Protein AF-0000000069866318 (afdb_homodimer)

Secondary structure (DSSP, 8-state):
-----PPPBHHHHHHHHHHHHH-TT--TT-EEEEE-SSSEEEEPPTT-EEEEEEEEEEEE-TTT--EEEEEEEHHHHTTTT--SPEEEEEEEE---/-----PPPBHHHHHHHHHHHHH-TT--TT-EEEEE-SSSSBEEPPTT-EEEEEEEEEEEE-TTT--EEEEEEEHHHHTTTT--SPEEEEEEEE---

Organism: Enterococcus faecalis (strain ATCC 700802 / V583) (NCBI:txid226185)

Sequence (192 aa):
MENQVEVMTYAHLKEIMQALEANEAITEDTKVFIDTGWDSVQEVAPDAVSIEKVAKFTVADVLTNESFAGYSLEEKAEKMNAEGDLETAIIIRNLYMENQVEVMTYAHLKEIMQALEANEAITEDTKVFIDTGWDSVQEVAPDAVSIEKVAKFTVADVLTNESFAGYSLEEKAEKMNAEGDLETAIIIRNLY

Nearest PDB structures (foldseek):
  8ckb-assembly1_H009  TM=5.991E-01  e=1.150E+00  Bacteroides phage crAss001
  7qoi-assembly1_FD  TM=5.909E-01  e=1.295E+00  Bacteroides phage crAss001
  8ckb-assembly1_H012  TM=3.417E-01  e=2.770E-01  Bacteroides phage crAss001
  7qoi-assembly1_FH  TM=3.398E-01  e=5.644E-01  Bacteroides phage crAss001
  7qoi-assembly1_FG  TM=3.258E-01  e=5.988E-01  Bacteroides phage crAss001

Foldseek 3Di:
DPPPPDDDDVVNVVVVVVVLVPDPVHDPPDFDWDCPPDPDTAGFDPPQKDKFKKAKAWDADPVPRDIDIDIDTPVCCVVRVGDGDIDIDIGGHGPD/DPPPPDDDDVVNVVVVVVVLVVDPVHDPPDFDWDCPPDPDTAGFDPPQKDKFKKAKAWDADPVPRDIDIDIDTPVCCVVRVGDGDIDIDIGGHGPD

Structure (mmCIF, N/CA/C/O backbone):
data_AF-0000000069866318-model_v1
#
loop_
_entity.id
_entity.type
_entity.pdbx_description
1 polymer 'Uncharacterized protein'
#
loop_
_atom_site.group_PDB
_atom_site.id
_atom_site.type_symbol
_atom_site.label_atom_id
_atom_site.label_alt_id
_atom_site.label_comp_id
_atom_site.label_asym_id
_atom_site.label_entity_id
_atom_site.label_seq_id
_atom_site.pdbx_PDB_ins_code
_atom_site.Cartn_x
_atom_site.Cartn_y
_atom_site.Cartn_z
_atom_site.occupancy
_atom_site.B_iso_or_equiv
_atom_site.auth_seq_id
_atom_site.auth_comp_id
_atom_site.auth_asym_id
_atom_site.auth_atom_id
_atom_site.pdbx_PDB_model_num
ATOM 1 N N . MET A 1 1 ? -17.047 -21.812 6.008 1 31.83 1 MET A N 1
ATOM 2 C CA . MET A 1 1 ? -16.641 -21.078 4.816 1 31.83 1 MET A CA 1
ATOM 3 C C . MET A 1 1 ? -15.258 -20.453 5.008 1 31.83 1 MET A C 1
ATOM 5 O O . MET A 1 1 ? -14.977 -19.875 6.059 1 31.83 1 MET A O 1
ATOM 9 N N . GLU A 1 2 ? -14.164 -21 4.648 1 38.97 2 GLU A N 1
ATOM 10 C CA . GLU A 1 2 ? -12.797 -20.531 4.859 1 38.97 2 GLU A CA 1
ATOM 11 C C . GLU A 1 2 ? -12.672 -19.047 4.551 1 38.97 2 GLU A C 1
ATOM 13 O O . GLU A 1 2 ? -13.164 -18.578 3.52 1 38.97 2 GLU A O 1
ATOM 18 N N . ASN A 1 3 ? -12.758 -18.234 5.477 1 46.5 3 ASN A N 1
ATOM 19 C CA . ASN A 1 3 ? -12.781 -16.781 5.34 1 46.5 3 ASN A CA 1
ATOM 20 C C . ASN A 1 3 ? -11.789 -16.297 4.289 1 46.5 3 ASN A C 1
ATOM 22 O O . ASN A 1 3 ? -10.602 -16.109 4.586 1 46.5 3 ASN A O 1
ATOM 26 N N . GLN A 1 4 ? -11.938 -16.812 3.053 1 57.38 4 GLN A N 1
ATOM 27 C CA . GLN A 1 4 ? -11.039 -16.453 1.963 1 57.38 4 GLN A CA 1
ATOM 28 C C . GLN A 1 4 ? -10.984 -14.93 1.778 1 57.38 4 GLN A C 1
ATOM 30 O O . GLN A 1 4 ? -12.023 -14.289 1.586 1 57.38 4 GLN A O 1
ATOM 35 N N . VAL A 1 5 ? -9.938 -14.242 2.238 1 70.44 5 VAL A N 1
ATOM 36 C CA . VAL A 1 5 ? -9.75 -12.805 2.084 1 70.44 5 VAL A CA 1
ATOM 37 C C . VAL A 1 5 ? -9.742 -12.438 0.6 1 70.44 5 VAL A C 1
ATOM 39 O O . VAL A 1 5 ? -8.992 -13.031 -0.184 1 70.44 5 VAL A O 1
ATOM 42 N N . GLU A 1 6 ? -10.867 -11.805 0.148 1 87.62 6 GLU A N 1
ATOM 43 C CA . GLU A 1 6 ? -10.891 -11.305 -1.224 1 87.62 6 GLU A CA 1
ATOM 44 C C . GLU A 1 6 ? -9.75 -10.328 -1.481 1 87.62 6 GLU A C 1
ATOM 46 O O . GLU A 1 6 ? -9.477 -9.453 -0.661 1 87.62 6 GLU A O 1
ATOM 51 N N . VAL A 1 7 ? -9.016 -10.594 -2.572 1 93.94 7 VAL A N 1
ATOM 52 C CA . VAL A 1 7 ? -7.852 -9.781 -2.93 1 93.94 7 VAL A CA 1
ATOM 53 C C . VAL A 1 7 ? -8.25 -8.727 -3.959 1 93.94 7 VAL A C 1
ATOM 55 O O . VAL A 1 7 ? -8.961 -9.031 -4.918 1 93.94 7 VAL A O 1
ATOM 58 N N . MET A 1 8 ? -7.852 -7.535 -3.773 1 97.06 8 MET A N 1
ATOM 59 C CA . MET A 1 8 ? -8.055 -6.465 -4.746 1 97.06 8 MET A CA 1
ATOM 60 C C . MET A 1 8 ? -7.461 -6.84 -6.102 1 97.06 8 MET A C 1
ATOM 62 O O . MET A 1 8 ? -6.348 -7.363 -6.172 1 97.06 8 MET A O 1
ATOM 66 N N . THR A 1 9 ? -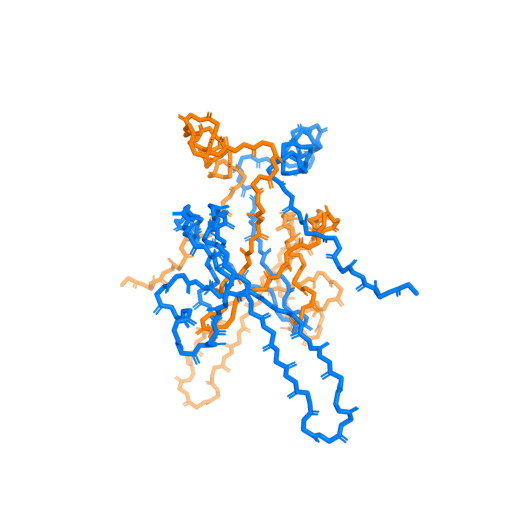8.227 -6.609 -7.156 1 98.44 9 THR A N 1
ATOM 67 C CA . THR A 1 9 ? -7.75 -6.805 -8.516 1 98.44 9 THR A CA 1
ATOM 68 C C . THR A 1 9 ? -7.613 -5.465 -9.242 1 98.44 9 THR A C 1
ATOM 70 O O . THR A 1 9 ? -8.008 -4.426 -8.703 1 98.44 9 THR A O 1
ATOM 73 N N . TYR A 1 10 ? -7.078 -5.488 -10.383 1 98.56 10 TYR A N 1
ATOM 74 C CA . TYR A 1 10 ? -6.961 -4.297 -11.211 1 98.56 10 TYR A CA 1
ATOM 75 C C . TYR A 1 10 ? -8.328 -3.695 -11.5 1 98.56 10 TYR A C 1
ATOM 77 O O . TYR A 1 10 ? -8.477 -2.473 -11.555 1 98.56 10 TYR A O 1
ATOM 85 N N . ALA A 1 11 ? -9.328 -4.535 -11.664 1 98.38 11 ALA A N 1
ATOM 86 C CA . ALA A 1 11 ? -10.688 -4.035 -11.867 1 98.38 11 ALA A CA 1
ATOM 87 C C . ALA A 1 11 ? -11.141 -3.189 -10.68 1 98.38 11 ALA A C 1
ATOM 89 O O . ALA A 1 11 ? -11.734 -2.125 -10.859 1 98.38 11 ALA A O 1
ATOM 90 N N . HIS A 1 12 ? -10.875 -3.688 -9.484 1 98 12 HIS A N 1
ATOM 91 C CA . HIS A 1 12 ? -11.211 -2.922 -8.289 1 98 12 HIS A CA 1
ATOM 92 C C . HIS A 1 12 ? -10.469 -1.591 -8.266 1 98 12 HIS A C 1
ATOM 94 O O . HIS A 1 12 ? -11.039 -0.563 -7.891 1 98 12 HIS A O 1
ATOM 100 N N . LEU A 1 13 ? -9.156 -1.61 -8.617 1 97.94 13 LEU A N 1
ATOM 101 C CA . LEU A 1 13 ? -8.344 -0.399 -8.633 1 97.94 13 LEU A CA 1
ATOM 102 C C . LEU A 1 13 ? -8.945 0.642 -9.578 1 97.94 13 LEU A C 1
ATOM 104 O O . LEU A 1 13 ? -8.984 1.829 -9.25 1 97.94 13 LEU A O 1
ATOM 108 N N . LYS A 1 14 ? -9.445 0.193 -10.758 1 97.81 14 LYS A N 1
ATOM 109 C CA . LYS A 1 14 ? -10.094 1.1 -11.703 1 97.81 14 LYS A CA 1
ATOM 110 C C . LYS A 1 14 ? -11.328 1.753 -11.086 1 97.81 14 LYS A C 1
ATOM 112 O O . LYS A 1 14 ? -11.555 2.949 -11.273 1 97.81 14 LYS A O 1
ATOM 117 N N . GLU A 1 15 ? -12.062 0.949 -10.367 1 97.94 15 GLU A N 1
ATOM 118 C CA . GLU A 1 15 ? -13.25 1.485 -9.703 1 97.94 15 GLU A CA 1
ATOM 119 C C . GLU A 1 15 ? -12.867 2.521 -8.648 1 97.94 15 GLU A C 1
ATOM 121 O O . GLU A 1 15 ? -13.523 3.557 -8.523 1 97.94 15 GLU A O 1
ATOM 126 N N . ILE A 1 16 ? -11.867 2.227 -7.91 1 97.94 16 ILE A N 1
ATOM 127 C CA . ILE A 1 16 ? -11.383 3.139 -6.883 1 97.94 16 ILE A CA 1
ATOM 128 C C . ILE A 1 16 ? -10.93 4.445 -7.523 1 97.94 16 ILE A C 1
ATOM 130 O O . ILE A 1 16 ? -11.266 5.531 -7.043 1 97.94 16 ILE A O 1
ATOM 134 N N . MET A 1 17 ? -10.211 4.383 -8.648 1 97.88 17 MET A N 1
ATOM 135 C CA . MET A 1 17 ? -9.734 5.574 -9.344 1 97.88 17 MET A CA 1
ATOM 136 C C . MET A 1 17 ? -10.906 6.434 -9.812 1 97.88 17 MET A C 1
ATOM 138 O O . MET A 1 17 ? -10.836 7.664 -9.766 1 97.88 17 MET A O 1
ATOM 142 N N . GLN A 1 18 ? -11.938 5.816 -10.266 1 97.5 18 GLN A N 1
ATOM 143 C CA . GLN A 1 18 ? -13.133 6.551 -10.68 1 97.5 18 GLN A CA 1
ATOM 144 C C . GLN A 1 18 ? -13.758 7.293 -9.5 1 97.5 18 GLN A C 1
ATOM 146 O O . GLN A 1 18 ? -14.172 8.445 -9.641 1 97.5 18 GLN A O 1
ATOM 151 N N . ALA A 1 19 ? -13.836 6.586 -8.367 1 97.31 19 ALA A N 1
ATOM 152 C CA . ALA A 1 19 ? -14.391 7.211 -7.172 1 97.31 19 ALA A CA 1
ATOM 153 C C . ALA A 1 19 ? -13.539 8.398 -6.734 1 97.31 19 ALA A C 1
ATOM 155 O O . ALA A 1 19 ? -14.07 9.43 -6.32 1 97.31 19 ALA A O 1
ATOM 156 N N . LEU A 1 20 ? -12.195 8.219 -6.805 1 97.81 20 LEU A N 1
ATOM 157 C CA . LEU A 1 20 ? -11.297 9.305 -6.445 1 97.81 20 LEU A CA 1
ATOM 158 C C . LEU A 1 20 ? -11.477 10.5 -7.379 1 97.81 20 LEU A C 1
ATOM 160 O O . LEU A 1 20 ? -11.492 11.648 -6.934 1 97.81 20 LEU A O 1
ATOM 164 N N . GLU A 1 21 ? -11.594 10.227 -8.648 1 96.94 21 GLU A N 1
ATOM 165 C CA . GLU A 1 21 ? -11.758 11.273 -9.648 1 96.94 21 GLU A CA 1
ATOM 166 C C . GLU A 1 21 ? -13.039 12.078 -9.398 1 96.94 21 GLU A C 1
ATOM 168 O O . GLU A 1 21 ? -13.07 13.289 -9.633 1 96.94 21 GLU A O 1
ATOM 173 N N . ALA A 1 22 ? -14.008 11.445 -8.898 1 97 22 ALA A N 1
ATOM 174 C CA . ALA A 1 22 ? -15.312 12.07 -8.695 1 97 22 ALA A CA 1
ATOM 175 C C . ALA A 1 22 ? -15.352 12.836 -7.379 1 97 22 ALA A C 1
ATOM 177 O O . ALA A 1 22 ? -16.312 13.578 -7.113 1 97 22 ALA A O 1
ATOM 178 N N . ASN A 1 23 ? -14.391 12.656 -6.547 1 97.19 23 ASN A N 1
ATOM 179 C CA . ASN A 1 23 ? -14.359 13.297 -5.234 1 97.19 23 ASN A CA 1
ATOM 180 C C . ASN A 1 23 ? -13.695 14.664 -5.289 1 97.19 23 ASN A C 1
ATOM 182 O O . ASN A 1 23 ? -12.492 14.766 -5.551 1 97.19 23 ASN A O 1
ATOM 186 N N . GLU A 1 24 ? -14.375 15.672 -4.938 1 96.38 24 GLU A N 1
ATOM 187 C CA . GLU A 1 24 ? -13.914 17.047 -5.062 1 96.38 24 GLU A CA 1
ATOM 188 C C . GLU A 1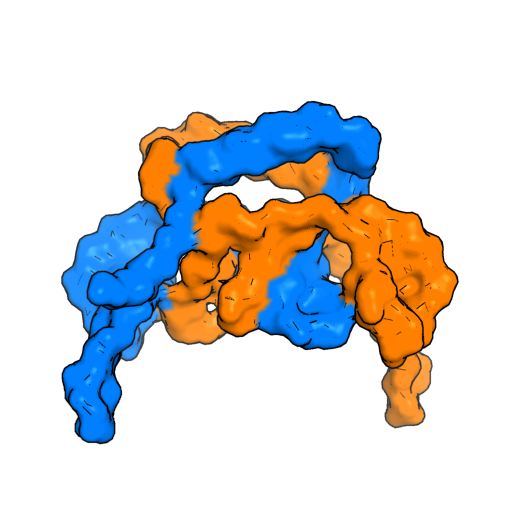 24 ? -12.781 17.359 -4.082 1 96.38 24 GLU A C 1
ATOM 190 O O . GLU A 1 24 ? -12.031 18.312 -4.266 1 96.38 24 GLU A O 1
ATOM 195 N N . ALA A 1 25 ? -12.641 16.562 -3.047 1 96.56 25 ALA A N 1
ATOM 196 C CA . ALA A 1 25 ? -11.586 16.797 -2.055 1 96.56 25 ALA A CA 1
ATOM 197 C C . ALA A 1 25 ? -10.242 16.281 -2.555 1 96.56 25 ALA A C 1
ATOM 199 O O . ALA A 1 25 ? -9.195 16.594 -1.978 1 96.56 25 ALA A O 1
ATOM 200 N N . ILE A 1 26 ? -10.305 15.469 -3.586 1 98.31 26 ILE A N 1
ATOM 201 C CA . ILE A 1 26 ? -9.086 14.891 -4.145 1 98.31 26 ILE A CA 1
ATOM 202 C C . ILE A 1 26 ? -8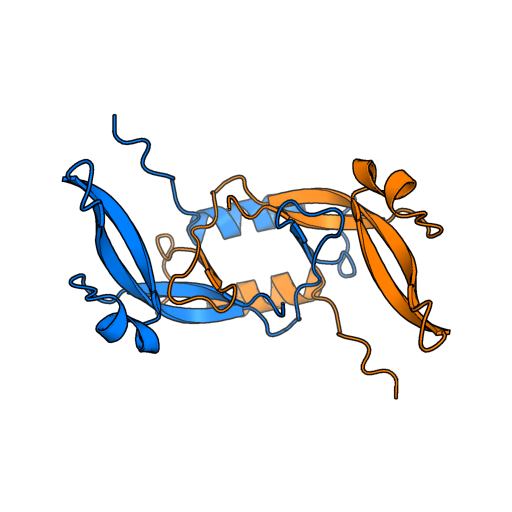.539 15.797 -5.242 1 98.31 26 ILE A C 1
ATOM 204 O O . ILE A 1 26 ? -9.25 16.156 -6.18 1 98.31 26 ILE A O 1
ATOM 208 N N . THR A 1 27 ? -7.312 16.203 -5.074 1 98.12 27 THR A N 1
ATOM 209 C CA . THR A 1 27 ? -6.609 16.984 -6.086 1 98.12 27 THR A CA 1
ATOM 210 C C . THR A 1 27 ? -5.371 16.25 -6.578 1 98.12 27 THR A C 1
ATOM 212 O O . THR A 1 27 ? -4.992 15.219 -6.02 1 98.12 27 THR A O 1
ATOM 215 N N . GLU A 1 28 ? -4.695 16.766 -7.566 1 98.06 28 GLU A N 1
ATOM 216 C CA . GLU A 1 28 ? -3.496 16.156 -8.125 1 98.06 28 GLU A CA 1
ATOM 217 C C . GLU A 1 28 ? -2.395 16.031 -7.078 1 98.06 28 GLU A C 1
ATOM 219 O O . GLU A 1 28 ? -1.525 15.164 -7.18 1 98.06 28 GLU A O 1
ATOM 224 N N . ASP A 1 29 ? -2.49 16.844 -6.008 1 97.62 29 ASP A N 1
ATOM 225 C CA . ASP A 1 29 ? -1.428 16.906 -5.008 1 97.62 29 ASP A CA 1
ATOM 226 C C . ASP A 1 29 ? -1.769 16.047 -3.789 1 97.62 29 ASP A C 1
ATOM 228 O O . ASP A 1 29 ? -0.968 15.945 -2.857 1 97.62 29 ASP A O 1
ATOM 232 N N . THR A 1 30 ? -3 15.43 -3.766 1 98.38 30 THR A N 1
ATOM 233 C CA . THR A 1 30 ? -3.379 14.594 -2.635 1 98.38 30 THR A CA 1
ATOM 234 C C . THR A 1 30 ? -2.418 13.414 -2.484 1 98.38 30 THR A C 1
ATOM 236 O O . THR A 1 30 ? -2.189 12.672 -3.438 1 98.38 30 THR A O 1
ATOM 239 N N . LYS A 1 31 ? -1.885 13.234 -1.227 1 97.5 31 LYS A N 1
ATOM 240 C CA . LYS A 1 31 ? -0.843 12.25 -0.95 1 97.5 31 LYS A CA 1
ATOM 241 C C . LYS A 1 31 ? -1.445 10.875 -0.656 1 97.5 31 LYS A C 1
ATOM 243 O O . LYS A 1 31 ? -2.594 10.781 -0.216 1 97.5 31 LYS A O 1
ATOM 248 N N . VAL A 1 32 ? -0.693 9.852 -0.896 1 97.62 32 VAL A N 1
ATOM 249 C CA . VAL A 1 32 ? -1.071 8.461 -0.647 1 97.62 32 VAL A CA 1
ATOM 250 C C . VAL A 1 32 ? -0.228 7.891 0.491 1 97.62 32 VAL A C 1
ATOM 252 O O . VAL A 1 32 ? 0.995 8.055 0.507 1 97.62 32 VAL A O 1
ATOM 255 N N . PHE A 1 33 ? -0.869 7.234 1.435 1 96.06 33 PHE A N 1
ATOM 256 C CA . PHE A 1 33 ? -0.196 6.621 2.574 1 96.06 33 PHE A CA 1
ATOM 257 C C . PHE A 1 33 ? -0.662 5.184 2.77 1 96.06 33 PHE A C 1
ATOM 259 O O . PHE A 1 33 ? -1.738 4.805 2.305 1 96.06 33 PHE A O 1
ATOM 266 N N . ILE A 1 34 ? 0.17 4.422 3.396 1 95.62 34 ILE A N 1
ATOM 267 C CA . ILE A 1 34 ? -0.204 3.09 3.859 1 95.62 34 ILE A CA 1
ATOM 268 C C . ILE A 1 34 ? -0.407 3.107 5.371 1 95.62 34 ILE A C 1
ATOM 270 O O . ILE A 1 34 ? 0.447 3.598 6.113 1 95.62 34 ILE A O 1
ATOM 274 N N . ASP A 1 35 ? -1.582 2.645 5.836 1 94.56 35 ASP A N 1
ATOM 275 C CA . ASP A 1 35 ? -1.867 2.461 7.258 1 94.56 35 ASP A CA 1
ATOM 276 C C . ASP A 1 35 ? -1.618 1.016 7.684 1 94.56 35 ASP A C 1
ATOM 278 O O . ASP A 1 35 ? -2.408 0.124 7.367 1 94.56 35 ASP A O 1
ATOM 282 N N . THR A 1 36 ? -0.552 0.817 8.359 1 89 36 THR A N 1
ATOM 283 C CA . THR A 1 36 ? -0.184 -0.524 8.797 1 89 36 THR A CA 1
ATOM 284 C C . THR A 1 36 ? -0.75 -0.812 10.188 1 89 36 THR A C 1
ATOM 286 O O . THR A 1 36 ? -0.454 -1.851 10.781 1 89 36 THR A O 1
ATOM 289 N N . GLY A 1 37 ? -1.519 0.122 10.703 1 86.38 37 GLY A N 1
ATOM 290 C CA . GLY A 1 37 ? -2.15 -0.079 11.992 1 86.38 37 GLY A CA 1
ATOM 291 C C . GLY A 1 37 ? -1.41 0.598 13.133 1 86.38 37 GLY A C 1
ATOM 292 O O . GLY A 1 37 ? -1.91 0.657 14.258 1 86.38 37 GLY A O 1
ATOM 293 N N . TRP A 1 38 ? -0.213 1.144 12.914 1 86.5 38 TRP A N 1
ATOM 294 C CA . TRP A 1 38 ? 0.558 1.863 13.922 1 86.5 38 TRP A CA 1
ATOM 295 C C . TRP A 1 38 ? 0.046 3.291 14.078 1 86.5 38 TRP A C 1
ATOM 297 O O . TRP A 1 38 ? -0.935 3.682 13.445 1 86.5 38 TRP A O 1
ATOM 307 N N . ASP A 1 39 ? 0.65 4.027 14.922 1 86.94 39 ASP A N 1
ATOM 308 C CA . ASP A 1 39 ? 0.221 5.395 15.195 1 86.94 39 ASP A CA 1
ATOM 309 C C . ASP A 1 39 ? 0.434 6.289 13.969 1 86.94 39 ASP A C 1
ATOM 311 O O . ASP A 1 39 ? -0.347 7.211 13.727 1 86.94 39 ASP A O 1
ATOM 315 N N . SER A 1 40 ? 1.437 6.008 13.266 1 89.25 40 SER A N 1
ATOM 316 C CA . SER A 1 40 ? 1.737 6.793 12.07 1 89.25 40 SER A CA 1
ATOM 317 C C . SER A 1 40 ? 1.358 6.039 10.805 1 89.25 40 SER A C 1
ATOM 319 O O . SER A 1 40 ? 1.199 4.816 10.828 1 89.25 40 SER A O 1
ATOM 321 N N . VAL A 1 41 ? 1.123 6.816 9.797 1 92.69 41 VAL A N 1
ATOM 322 C CA . VAL A 1 41 ? 0.952 6.242 8.469 1 92.69 41 VAL A CA 1
ATOM 323 C C . VAL A 1 41 ? 2.246 6.383 7.672 1 92.69 41 VAL A C 1
ATOM 325 O O . VAL A 1 41 ? 3.055 7.273 7.941 1 92.69 41 VAL A O 1
ATOM 328 N N . GLN A 1 42 ? 2.449 5.48 6.715 1 93.38 42 GLN A N 1
ATOM 329 C CA . GLN A 1 42 ? 3.693 5.43 5.957 1 93.38 42 GLN A CA 1
ATOM 330 C C . GLN A 1 42 ? 3.527 6.07 4.578 1 93.38 42 GLN A C 1
ATOM 332 O O . GLN A 1 42 ? 2.566 5.777 3.865 1 93.38 42 GLN A O 1
ATOM 337 N N . GLU A 1 43 ? 4.453 6.895 4.234 1 93.62 43 GLU A N 1
ATOM 338 C CA . GLU A 1 43 ? 4.465 7.492 2.902 1 93.62 43 GLU A CA 1
ATOM 339 C C . GLU A 1 43 ? 4.723 6.441 1.826 1 93.62 43 GLU A C 1
ATOM 341 O O . GLU A 1 43 ? 5.512 5.516 2.031 1 93.62 43 GLU A O 1
ATOM 346 N N . VAL A 1 44 ? 4.031 6.574 0.716 1 94.75 44 VAL A N 1
ATOM 347 C CA . VAL A 1 44 ? 4.285 5.734 -0.452 1 94.75 44 VAL A CA 1
ATOM 348 C C . VAL A 1 44 ? 5.164 6.488 -1.447 1 94.75 44 VAL A C 1
ATOM 350 O O . VAL A 1 44 ? 4.871 7.633 -1.801 1 94.75 44 VAL A O 1
ATOM 353 N N . ALA A 1 45 ? 6.254 5.832 -1.839 1 94.69 45 ALA A N 1
ATOM 354 C CA . ALA A 1 45 ? 7.117 6.469 -2.828 1 94.69 45 ALA A CA 1
ATOM 355 C C . ALA A 1 45 ? 6.449 6.504 -4.199 1 94.69 45 ALA A C 1
ATOM 357 O O . ALA A 1 45 ? 5.695 5.594 -4.555 1 94.69 45 ALA A O 1
ATOM 358 N N . PRO A 1 46 ? 6.746 7.484 -5.004 1 95.12 46 PRO A N 1
ATOM 359 C CA . PRO A 1 46 ? 6.145 7.582 -6.336 1 95.12 46 PRO A CA 1
ATOM 360 C C . PRO A 1 46 ? 6.488 6.391 -7.23 1 95.12 46 PRO A C 1
ATOM 362 O O . PRO A 1 46 ? 5.746 6.086 -8.164 1 95.12 46 PRO A O 1
ATOM 365 N N . ASP A 1 47 ? 7.598 5.684 -6.938 1 94.56 47 ASP A N 1
ATOM 366 C CA . ASP A 1 47 ? 8.023 4.551 -7.758 1 94.56 47 ASP A CA 1
ATOM 367 C C . ASP A 1 47 ? 7.797 3.229 -7.027 1 94.56 47 ASP A C 1
ATOM 369 O O . ASP A 1 47 ? 8.438 2.223 -7.34 1 94.56 47 ASP A O 1
ATOM 373 N N . ALA A 1 48 ? 6.875 3.264 -6.082 1 95 48 ALA A N 1
ATOM 374 C CA . ALA A 1 48 ? 6.676 2.113 -5.207 1 95 48 ALA A CA 1
ATOM 375 C C . ALA A 1 48 ? 5.906 1.007 -5.922 1 95 48 ALA A C 1
ATOM 377 O O . ALA A 1 48 ? 5.859 -0.133 -5.453 1 95 48 ALA A O 1
ATOM 378 N N . VAL A 1 49 ? 5.227 1.274 -7.047 1 96.94 49 VAL A N 1
ATOM 379 C CA . VAL A 1 49 ? 4.363 0.3 -7.703 1 96.94 49 VAL A CA 1
ATOM 380 C C . VAL A 1 49 ? 5.117 -0.384 -8.836 1 96.94 49 VAL A C 1
ATOM 382 O O . VAL A 1 49 ? 5.754 0.282 -9.656 1 96.94 49 VAL A O 1
ATOM 385 N N . SER A 1 50 ? 5.145 -1.651 -8.852 1 96.44 50 SER A N 1
ATOM 386 C CA . SER A 1 50 ? 5.773 -2.441 -9.906 1 96.44 50 SER A CA 1
ATOM 387 C C . SER A 1 50 ? 4.902 -3.627 -10.305 1 96.44 50 SER A C 1
ATOM 389 O O . SER A 1 50 ? 3.955 -3.973 -9.594 1 96.44 50 SER A O 1
ATOM 391 N N . ILE A 1 51 ? 5.109 -4.176 -11.484 1 97.69 51 ILE A N 1
ATOM 392 C CA . ILE A 1 51 ? 4.488 -5.402 -11.969 1 97.69 51 ILE A CA 1
ATOM 393 C C . ILE A 1 51 ? 5.461 -6.57 -11.82 1 97.69 51 ILE A C 1
ATOM 395 O O . ILE A 1 51 ? 6.559 -6.551 -12.375 1 97.69 51 ILE A O 1
ATOM 399 N N . GLU A 1 52 ? 5.062 -7.566 -11.016 1 96.94 52 GLU A N 1
ATOM 400 C CA . GLU A 1 52 ? 5.953 -8.68 -10.711 1 96.94 52 GLU A CA 1
ATOM 401 C C . GLU A 1 52 ? 5.215 -10.016 -10.789 1 96.94 52 GLU A C 1
ATOM 403 O O . GLU A 1 52 ? 3.996 -10.047 -10.969 1 96.94 52 GLU A O 1
ATOM 408 N N . LYS A 1 53 ? 5.977 -11.07 -10.68 1 96.69 53 LYS A N 1
ATOM 409 C CA . LYS A 1 53 ? 5.387 -12.398 -10.586 1 96.69 53 LYS A CA 1
ATOM 410 C C . LYS A 1 53 ? 5.32 -12.875 -9.133 1 96.69 53 LYS A C 1
ATOM 412 O O . LYS A 1 53 ? 6.246 -12.633 -8.352 1 96.69 53 LYS A O 1
ATOM 417 N N . VAL A 1 54 ? 4.195 -13.523 -8.812 1 96 54 VAL A N 1
ATOM 418 C CA . VAL A 1 54 ? 4.035 -14.086 -7.477 1 96 54 VAL A CA 1
ATOM 419 C C . VAL A 1 54 ? 3.605 -15.547 -7.578 1 96 54 VAL A C 1
ATOM 421 O O . VAL A 1 54 ? 3.062 -15.969 -8.602 1 96 54 VAL A O 1
ATOM 424 N N . ALA A 1 55 ? 3.871 -16.234 -6.516 1 94.69 55 ALA A N 1
ATOM 425 C CA . ALA A 1 55 ? 3.447 -17.625 -6.395 1 94.69 55 ALA A CA 1
ATOM 426 C C . ALA A 1 55 ? 2.717 -17.859 -5.078 1 94.69 55 ALA A C 1
ATOM 428 O O . ALA A 1 55 ? 3.102 -17.312 -4.039 1 94.69 55 ALA A O 1
ATOM 429 N N . LYS A 1 56 ? 1.7 -18.672 -5.141 1 92.38 56 LYS A N 1
ATOM 430 C CA . LYS A 1 56 ? 0.977 -19.062 -3.936 1 92.38 56 LYS A CA 1
ATOM 431 C C . LYS A 1 56 ? 1.721 -20.156 -3.182 1 92.38 56 LYS A C 1
ATOM 433 O O . LYS A 1 56 ? 2.34 -21.031 -3.795 1 92.38 56 LYS A O 1
ATOM 438 N N . PHE A 1 57 ? 1.699 -20.109 -1.924 1 90.81 57 PHE A N 1
ATOM 439 C CA . PHE A 1 57 ? 2.254 -21.188 -1.102 1 90.81 57 PHE A CA 1
ATOM 440 C C . PHE A 1 57 ? 1.312 -21.531 0.045 1 90.81 57 PHE A C 1
ATOM 442 O O . PHE A 1 57 ? 0.383 -20.781 0.341 1 90.81 57 PHE A O 1
ATOM 449 N N . THR A 1 58 ? 1.509 -22.703 0.653 1 88 58 THR A N 1
ATOM 450 C CA . THR A 1 58 ? 0.752 -23.141 1.819 1 88 58 THR A CA 1
ATOM 451 C C . THR A 1 58 ? 1.691 -23.609 2.934 1 88 58 THR A C 1
ATOM 453 O O . THR A 1 58 ? 2.68 -24.297 2.674 1 88 58 THR A O 1
ATOM 456 N N . VAL A 1 59 ? 1.376 -23.125 4.074 1 84.25 59 VAL A N 1
ATOM 457 C CA . VAL A 1 59 ? 2.15 -23.547 5.238 1 84.25 59 VAL A CA 1
ATOM 458 C C . VAL A 1 59 ? 1.236 -24.234 6.242 1 84.25 59 VAL A C 1
ATOM 460 O O . VAL A 1 59 ? 0.123 -23.781 6.5 1 84.25 59 VAL A O 1
ATOM 463 N N . ALA A 1 60 ? 1.715 -25.359 6.668 1 83.94 60 ALA A N 1
ATOM 464 C CA . ALA A 1 60 ? 0.943 -26.109 7.656 1 83.94 60 ALA A CA 1
ATOM 465 C C . ALA A 1 60 ? 1.397 -25.781 9.078 1 83.94 60 ALA A C 1
ATOM 467 O O . ALA A 1 60 ? 2.594 -25.625 9.328 1 83.94 60 ALA A O 1
ATOM 468 N N . ASP A 1 61 ? 0.359 -25.484 9.961 1 86.12 61 ASP A N 1
ATOM 469 C CA . ASP A 1 61 ? 0.661 -25.375 11.383 1 86.12 61 ASP A CA 1
ATOM 470 C C . ASP A 1 61 ? 1.008 -26.75 11.977 1 86.12 61 ASP A C 1
ATOM 472 O O . ASP A 1 61 ? 0.178 -27.656 11.977 1 86.12 61 ASP A O 1
ATOM 476 N N . VAL A 1 62 ? 2.17 -26.797 12.453 1 85.94 62 VAL A N 1
ATOM 477 C CA . VAL A 1 62 ? 2.66 -28.078 12.938 1 85.94 62 VAL A CA 1
ATOM 478 C C . VAL A 1 62 ? 1.834 -28.531 14.141 1 85.94 62 VAL A C 1
ATOM 480 O O . VAL A 1 62 ? 1.64 -29.719 14.359 1 85.94 62 VAL A O 1
ATOM 483 N N . LEU A 1 63 ? 1.296 -27.484 14.859 1 90.38 63 LEU A N 1
ATOM 484 C CA . LEU A 1 63 ? 0.559 -27.812 16.078 1 90.38 63 LEU A CA 1
ATOM 485 C C . LEU A 1 63 ? -0.887 -28.172 15.758 1 90.38 63 LEU A C 1
ATOM 487 O O . LEU A 1 63 ? -1.428 -29.141 16.312 1 90.38 63 LEU A O 1
ATOM 491 N N . THR A 1 64 ? -1.655 -27.578 14.914 1 91.12 64 THR A N 1
ATOM 492 C CA . THR A 1 64 ? -3.082 -27.734 14.664 1 91.12 64 THR A CA 1
ATOM 493 C C . THR A 1 64 ? -3.322 -28.438 13.328 1 91.12 64 THR A C 1
ATOM 495 O O . THR A 1 64 ? -4.438 -28.875 13.039 1 91.12 64 THR A O 1
ATOM 498 N N . ASN A 1 65 ? -2.309 -28.547 12.531 1 87.62 65 ASN A N 1
ATOM 499 C CA . ASN A 1 65 ? -2.369 -29.125 11.195 1 87.62 65 ASN A CA 1
ATOM 500 C C . ASN A 1 65 ? -3.246 -28.297 10.266 1 87.62 65 ASN A C 1
ATOM 502 O O . ASN A 1 65 ? -3.693 -28.781 9.227 1 87.62 65 ASN A O 1
ATOM 506 N N . GLU A 1 66 ? -3.545 -27.047 10.734 1 87.44 66 GLU A N 1
ATOM 507 C CA . GLU A 1 66 ? -4.25 -26.125 9.852 1 87.44 66 GLU A CA 1
ATOM 508 C C . GLU A 1 66 ? -3.311 -25.531 8.805 1 87.44 66 GLU A C 1
ATOM 510 O O . GLU A 1 66 ? -2.133 -25.297 9.086 1 87.44 66 GLU A O 1
ATOM 515 N N . SER A 1 67 ? -3.824 -25.422 7.59 1 86.56 67 SER A N 1
ATOM 516 C CA . SER A 1 67 ? -3.029 -24.859 6.5 1 86.56 67 SER A CA 1
ATOM 517 C C . SER A 1 67 ? -3.381 -23.406 6.254 1 86.56 67 SER A C 1
ATOM 519 O O . SER A 1 67 ? -4.555 -23.031 6.285 1 86.56 67 SER A O 1
ATOM 521 N N . PHE A 1 68 ? -2.365 -22.578 6.133 1 85.31 68 PHE A N 1
ATOM 522 C CA . PHE A 1 68 ? -2.518 -21.172 5.773 1 85.31 68 PHE A CA 1
ATOM 523 C C . PHE A 1 68 ? -1.893 -20.891 4.414 1 85.31 68 PHE A C 1
ATOM 525 O O . PHE A 1 68 ? -0.825 -21.422 4.094 1 85.31 68 PHE A O 1
ATOM 532 N N . ALA A 1 69 ? -2.646 -20.172 3.65 1 86.75 69 ALA A N 1
ATOM 533 C CA . ALA A 1 69 ? -2.143 -19.844 2.318 1 86.75 69 ALA A CA 1
ATOM 534 C C . ALA A 1 69 ? -1.617 -18.406 2.268 1 86.75 69 ALA A C 1
ATOM 536 O O . ALA A 1 69 ? -2.041 -17.562 3.051 1 86.75 69 ALA A O 1
ATOM 537 N N . GLY A 1 70 ? -0.597 -18.219 1.412 1 90.5 70 GLY A N 1
ATOM 538 C CA . GLY A 1 70 ? -0.043 -16.906 1.151 1 90.5 70 GLY A CA 1
ATOM 539 C C . GLY A 1 70 ? 0.581 -16.781 -0.226 1 90.5 70 GLY A C 1
ATOM 540 O O . GLY A 1 70 ? 0.433 -17.672 -1.062 1 90.5 70 GLY A O 1
ATOM 541 N N . TYR A 1 71 ? 1.102 -15.594 -0.44 1 93.31 71 TYR A N 1
ATOM 542 C CA . TYR A 1 71 ? 1.803 -15.328 -1.69 1 93.31 71 TYR A CA 1
ATOM 543 C C . TYR A 1 71 ? 3.227 -14.859 -1.428 1 93.31 71 TYR A C 1
ATOM 545 O O . TYR A 1 71 ? 3.496 -14.211 -0.41 1 93.31 71 TYR A O 1
ATOM 553 N N . SER A 1 72 ? 4.078 -15.203 -2.361 1 94.44 72 SER A N 1
ATOM 554 C CA . SER A 1 72 ? 5.457 -14.727 -2.33 1 94.44 72 SER A CA 1
ATOM 555 C C . SER A 1 72 ? 5.914 -14.258 -3.707 1 94.44 72 SER A C 1
ATOM 557 O O . SER A 1 72 ? 5.453 -14.773 -4.73 1 94.44 72 SER A O 1
ATOM 559 N N . LEU A 1 73 ? 6.793 -13.289 -3.686 1 96.06 73 LEU A N 1
ATOM 560 C CA . LEU A 1 73 ? 7.449 -12.93 -4.938 1 96.06 73 LEU A CA 1
ATOM 561 C C . LEU A 1 73 ? 8.227 -14.109 -5.508 1 96.06 73 LEU A C 1
ATOM 563 O O . LEU A 1 73 ? 8.727 -14.953 -4.754 1 96.06 73 LEU A O 1
ATOM 567 N N . GLU A 1 74 ? 8.289 -14.094 -6.836 1 94.12 74 GLU A N 1
ATOM 568 C CA . GLU A 1 74 ? 8.984 -15.18 -7.52 1 94.12 74 GLU A CA 1
ATOM 569 C C . GLU A 1 74 ? 10.383 -15.383 -6.938 1 94.12 74 GLU A C 1
ATOM 571 O O . GLU A 1 74 ? 10.812 -16.516 -6.723 1 94.12 74 GLU A O 1
ATOM 576 N N . GLU A 1 75 ? 11.039 -14.297 -6.691 1 91.56 75 GLU A N 1
ATOM 577 C CA . GLU A 1 75 ? 12.414 -14.367 -6.227 1 91.56 75 GLU A CA 1
ATOM 578 C C . GLU A 1 75 ? 12.508 -15.039 -4.863 1 91.56 75 GLU A C 1
ATOM 580 O O . GLU A 1 75 ? 13.562 -15.555 -4.484 1 91.56 75 GLU A O 1
ATOM 585 N N . LYS A 1 76 ? 11.438 -15.086 -4.059 1 90.88 76 LYS A N 1
ATOM 586 C CA . LYS A 1 76 ? 11.43 -15.68 -2.725 1 90.88 76 LYS A CA 1
ATOM 587 C C . LYS A 1 76 ? 10.602 -16.953 -2.701 1 90.88 76 LYS A C 1
ATOM 589 O O . LYS A 1 76 ? 10.43 -17.578 -1.648 1 90.88 76 LYS A O 1
ATOM 594 N N . ALA A 1 77 ? 10.078 -17.359 -3.756 1 87.25 77 ALA A N 1
ATOM 595 C CA . ALA A 1 77 ? 9.109 -18.453 -3.855 1 87.25 77 ALA A CA 1
ATOM 596 C C . ALA A 1 77 ? 9.734 -19.781 -3.447 1 87.25 77 ALA A C 1
ATOM 598 O O . ALA A 1 77 ? 9.086 -20.625 -2.814 1 87.25 77 ALA A O 1
ATOM 599 N N . GLU A 1 78 ? 10.969 -20 -3.869 1 81.75 78 GLU A N 1
ATOM 600 C CA . GLU A 1 78 ? 11.641 -21.25 -3.518 1 81.75 78 GLU A CA 1
ATOM 601 C C . GLU A 1 78 ? 11.805 -21.391 -2.008 1 81.75 78 GLU A C 1
ATOM 603 O O . GLU A 1 78 ? 11.594 -22.453 -1.446 1 81.75 78 GLU A O 1
ATOM 608 N N . LYS A 1 79 ? 12.188 -20.281 -1.399 1 84.25 79 LYS A N 1
ATOM 609 C CA . LYS A 1 79 ? 12.359 -20.266 0.05 1 84.25 79 LYS A CA 1
ATOM 610 C C . LYS A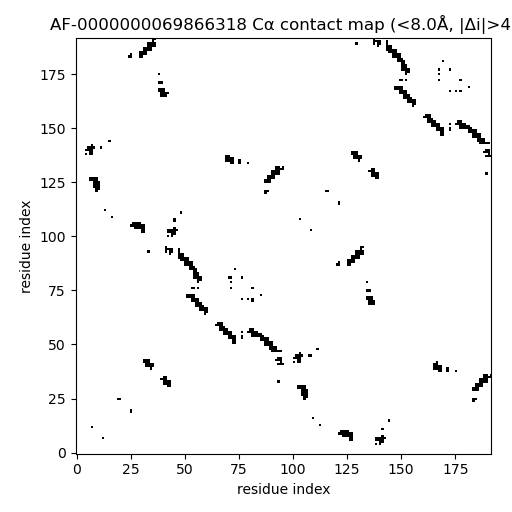 1 79 ? 11.055 -20.609 0.764 1 84.25 79 LYS A C 1
ATOM 612 O O . LYS A 1 79 ? 11.062 -21.234 1.823 1 84.25 79 LYS A O 1
ATOM 617 N N . MET A 1 80 ? 9.891 -20.297 0.152 1 80.81 80 MET A N 1
ATOM 618 C CA . MET A 1 80 ? 8.578 -20.469 0.769 1 80.81 80 MET A CA 1
ATOM 619 C C . MET A 1 80 ? 7.938 -21.781 0.331 1 80.81 80 MET A C 1
ATOM 621 O O . MET A 1 80 ? 6.797 -22.062 0.694 1 80.81 80 MET A O 1
ATOM 625 N N . ASN A 1 81 ? 8.695 -22.594 -0.472 1 80.56 81 ASN A N 1
ATOM 626 C CA . ASN A 1 81 ? 8.148 -23.844 -1.015 1 80.56 81 ASN A CA 1
ATOM 627 C C . ASN A 1 81 ? 6.832 -23.594 -1.746 1 80.56 81 ASN A C 1
ATOM 629 O O . ASN A 1 81 ? 5.855 -24.312 -1.52 1 80.56 81 ASN A O 1
ATOM 633 N N . ALA A 1 82 ? 6.832 -22.469 -2.459 1 78.81 82 ALA A N 1
ATOM 634 C CA . ALA A 1 82 ? 5.641 -22.156 -3.248 1 78.81 82 ALA A CA 1
ATOM 635 C C . ALA A 1 82 ? 5.445 -23.188 -4.359 1 78.81 82 ALA A C 1
ATOM 637 O O . ALA A 1 82 ? 6.41 -23.609 -4.996 1 78.81 82 ALA A O 1
ATOM 638 N N . GLU A 1 83 ? 4.246 -23.734 -4.469 1 74.62 83 GLU A N 1
ATOM 639 C CA . GLU A 1 83 ? 3.988 -24.812 -5.426 1 74.62 83 GLU A CA 1
ATOM 640 C C . GLU A 1 83 ? 3.07 -24.328 -6.551 1 74.62 83 GLU A C 1
ATOM 642 O O . GLU A 1 83 ? 2.902 -25.031 -7.555 1 74.62 83 GLU A O 1
ATOM 647 N N . GLY A 1 84 ? 2.602 -23.156 -6.391 1 76.31 84 GLY A N 1
ATOM 648 C CA . GLY A 1 84 ? 1.621 -22.734 -7.383 1 76.31 84 GLY A CA 1
ATOM 649 C C . GLY A 1 84 ? 2.24 -22.031 -8.57 1 76.31 84 GLY A C 1
ATOM 650 O O . GLY A 1 84 ? 3.439 -21.734 -8.578 1 76.31 84 GLY A O 1
ATOM 651 N N . ASP A 1 85 ? 1.444 -21.984 -9.656 1 88.06 85 ASP A N 1
ATOM 652 C CA . ASP A 1 85 ? 1.842 -21.281 -10.867 1 88.06 85 ASP A CA 1
ATOM 653 C C . ASP A 1 85 ? 2.109 -19.812 -10.578 1 88.06 85 ASP A C 1
ATOM 655 O O . ASP A 1 85 ? 1.479 -19.219 -9.703 1 88.06 85 ASP A O 1
ATOM 659 N N . LEU A 1 86 ? 3.115 -19.359 -11.289 1 94 86 LEU A N 1
ATOM 660 C CA . LEU A 1 86 ? 3.395 -17.922 -11.219 1 94 86 LEU A CA 1
ATOM 661 C C . LEU A 1 86 ? 2.287 -17.109 -11.883 1 94 86 LEU A C 1
ATOM 663 O O . LEU A 1 86 ? 1.773 -17.516 -12.938 1 94 86 LEU A O 1
ATOM 667 N N . GLU A 1 87 ? 1.906 -16.094 -11.211 1 96.12 87 GLU A N 1
ATOM 668 C CA . GLU A 1 87 ? 0.953 -15.172 -11.812 1 96.12 87 GLU A CA 1
ATOM 669 C C . GLU A 1 87 ? 1.45 -13.734 -11.734 1 96.12 87 GLU A C 1
ATOM 671 O O . GLU A 1 87 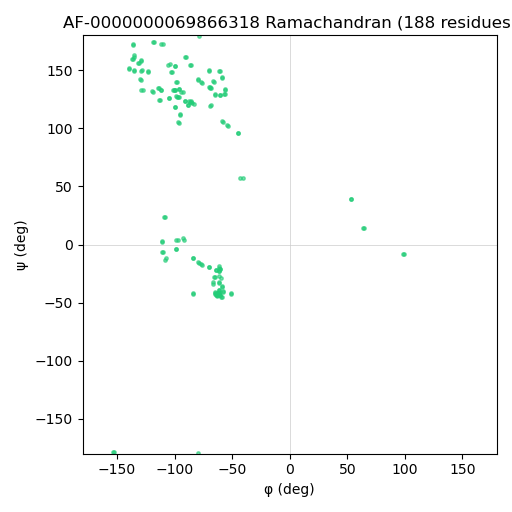? 2.221 -13.391 -10.836 1 96.12 87 GLU A O 1
ATOM 676 N N . THR A 1 88 ? 1.066 -12.914 -12.703 1 97.88 88 THR A N 1
ATOM 677 C CA . THR A 1 88 ? 1.377 -11.484 -12.711 1 97.88 88 THR A CA 1
ATOM 678 C C . THR A 1 88 ? 0.594 -10.758 -11.617 1 97.88 88 THR A C 1
ATOM 680 O O . THR A 1 88 ? -0.594 -11.023 -11.422 1 97.88 88 THR A O 1
ATOM 683 N N . ALA A 1 89 ? 1.304 -9.922 -10.93 1 98.25 89 ALA A N 1
ATOM 684 C CA . ALA A 1 89 ? 0.669 -9.156 -9.859 1 98.25 89 ALA A CA 1
ATOM 685 C C . ALA A 1 89 ? 1.162 -7.715 -9.844 1 98.25 89 ALA A C 1
ATOM 687 O O . ALA A 1 89 ? 2.258 -7.422 -10.328 1 98.25 89 ALA A O 1
ATOM 688 N N . ILE A 1 90 ? 0.329 -6.816 -9.391 1 98.44 90 ILE A N 1
ATOM 689 C CA . ILE A 1 90 ? 0.704 -5.441 -9.07 1 98.44 90 ILE A CA 1
ATOM 690 C C . ILE A 1 90 ? 1.209 -5.367 -7.633 1 98.44 90 ILE A C 1
ATOM 692 O O . ILE A 1 90 ? 0.503 -5.758 -6.699 1 98.44 90 ILE A O 1
ATOM 696 N N . ILE A 1 91 ? 2.457 -4.875 -7.465 1 97.56 91 ILE A N 1
ATOM 697 C CA . ILE A 1 91 ? 3.084 -4.836 -6.148 1 97.56 91 ILE A CA 1
ATOM 698 C C . ILE A 1 91 ? 3.266 -3.385 -5.703 1 97.56 91 ILE A C 1
ATOM 700 O O . ILE A 1 91 ? 3.805 -2.564 -6.449 1 97.56 91 ILE A O 1
ATOM 704 N N . ILE A 1 92 ? 2.744 -3.029 -4.559 1 96.69 92 ILE A N 1
ATOM 705 C CA . ILE A 1 92 ? 3.072 -1.774 -3.893 1 96.69 92 ILE A CA 1
ATOM 706 C C . ILE A 1 92 ? 4.176 -2.012 -2.861 1 96.69 92 ILE A C 1
ATOM 708 O O . ILE A 1 92 ? 3.955 -2.689 -1.854 1 96.69 92 ILE A O 1
ATOM 712 N N . ARG A 1 93 ? 5.305 -1.463 -3.145 1 94.19 93 ARG A N 1
ATOM 713 C CA . ARG A 1 93 ? 6.422 -1.647 -2.223 1 94.19 93 ARG A CA 1
ATOM 714 C C . ARG A 1 93 ? 6.371 -0.625 -1.093 1 94.19 93 ARG A C 1
ATOM 716 O O . ARG A 1 93 ? 6.285 0.58 -1.342 1 94.19 93 ARG A O 1
ATOM 723 N N . ASN A 1 94 ? 6.309 -1.146 0.121 1 88.12 94 ASN A N 1
ATOM 724 C CA . ASN A 1 94 ? 6.371 -0.293 1.303 1 88.12 94 ASN A CA 1
ATOM 725 C C . ASN A 1 94 ? 7.816 -0.014 1.716 1 88.12 94 ASN A C 1
ATOM 727 O O . ASN A 1 94 ? 8.633 -0.934 1.797 1 88.12 94 ASN A O 1
ATOM 731 N N . LEU A 1 95 ? 8.203 1.231 1.799 1 73 95 LEU A N 1
ATOM 732 C CA . LEU A 1 95 ? 9.562 1.686 2.086 1 73 95 LEU A CA 1
ATOM 733 C C . LEU A 1 95 ? 10.016 1.206 3.459 1 73 95 LEU A C 1
ATOM 735 O O . LEU A 1 95 ? 11.219 1.101 3.719 1 73 95 LEU A O 1
ATOM 739 N N . TYR A 1 96 ? 9.148 0.848 4.363 1 65.75 96 TYR A N 1
ATOM 740 C CA . TYR A 1 96 ? 9.586 0.572 5.727 1 65.75 96 TYR A CA 1
ATOM 741 C C . TYR A 1 96 ? 9.148 -0.816 6.176 1 65.75 96 TYR A C 1
ATOM 743 O O . TYR A 1 96 ? 8.133 -1.335 5.699 1 65.75 96 TYR A O 1
ATOM 751 N N . MET B 1 1 ? 21.359 17.828 1.787 1 31.38 1 MET B N 1
ATOM 752 C CA . MET B 1 1 ? 20 17.828 1.267 1 31.38 1 MET B CA 1
ATOM 753 C C . MET B 1 1 ? 19.125 16.844 2.021 1 31.38 1 MET B C 1
ATOM 755 O O . MET B 1 1 ? 19.531 15.711 2.277 1 31.38 1 MET B O 1
ATOM 759 N N . GLU B 1 2 ? 18.375 17.141 3.033 1 38.94 2 GLU B N 1
ATOM 760 C CA . GLU B 1 2 ? 17.562 16.266 3.857 1 38.94 2 GLU B CA 1
ATOM 761 C C . GLU B 1 2 ? 16.766 15.273 2.998 1 38.94 2 GLU B C 1
ATOM 763 O O . GLU B 1 2 ? 16.172 15.664 1.996 1 38.94 2 GLU B O 1
ATOM 768 N N . ASN B 1 3 ? 17.219 14.156 2.816 1 46.59 3 ASN B N 1
ATOM 769 C CA . ASN B 1 3 ? 16.672 13.156 1.912 1 46.59 3 ASN B CA 1
ATOM 770 C C . ASN B 1 3 ? 15.141 13.086 2.01 1 46.59 3 ASN B C 1
ATOM 772 O O . ASN B 1 3 ? 14.602 12.406 2.883 1 46.59 3 ASN B O 1
ATOM 776 N N . GLN B 1 4 ? 14.469 14.25 1.765 1 57.47 4 GLN B N 1
ATOM 777 C CA . GLN B 1 4 ? 13.016 14.32 1.827 1 57.47 4 GLN B CA 1
ATOM 778 C C . GLN B 1 4 ? 12.375 13.258 0.94 1 57.47 4 GLN B C 1
ATOM 780 O O . GLN B 1 4 ? 12.633 13.203 -0.263 1 57.47 4 GLN B O 1
ATOM 785 N N . VAL B 1 5 ? 11.875 12.133 1.493 1 69.81 5 VAL B N 1
ATOM 786 C CA . VAL B 1 5 ? 11.195 11.07 0.765 1 69.81 5 VAL B CA 1
ATOM 787 C C . VAL B 1 5 ? 9.977 11.633 0.031 1 69.81 5 VAL B C 1
ATOM 789 O O . VAL B 1 5 ? 9.133 12.297 0.635 1 69.81 5 VAL B O 1
ATOM 792 N N . GLU B 1 6 ? 10.125 11.773 -1.331 1 87.62 6 GLU B N 1
ATOM 793 C CA . GLU B 1 6 ? 8.977 12.188 -2.129 1 87.62 6 GLU B CA 1
ATOM 794 C C . GLU B 1 6 ? 7.793 11.242 -1.929 1 87.62 6 GLU B C 1
ATOM 796 O O . GLU B 1 6 ? 7.965 10.016 -1.923 1 87.62 6 GLU B O 1
ATOM 801 N N . VAL B 1 7 ? 6.637 11.836 -1.639 1 93.94 7 VAL B N 1
ATOM 802 C CA . VAL B 1 7 ? 5.426 11.07 -1.37 1 93.94 7 VAL B CA 1
ATOM 803 C C . VAL B 1 7 ? 4.586 10.969 -2.641 1 93.94 7 VAL B C 1
ATOM 805 O O . VAL B 1 7 ? 4.402 11.961 -3.352 1 93.94 7 VAL B O 1
ATOM 808 N N . MET B 1 8 ? 4.109 9.828 -2.959 1 97.06 8 MET B N 1
ATOM 809 C CA . MET B 1 8 ? 3.188 9.625 -4.074 1 97.06 8 MET B CA 1
ATOM 810 C C . MET B 1 8 ? 1.95 10.5 -3.928 1 97.06 8 MET B C 1
ATOM 812 O O . MET B 1 8 ? 1.378 10.602 -2.84 1 97.06 8 MET B O 1
ATOM 816 N N . THR B 1 9 ? 1.576 11.172 -5 1 98.44 9 THR B N 1
ATOM 817 C CA . THR B 1 9 ? 0.346 11.953 -5.047 1 98.44 9 THR B CA 1
ATOM 818 C C . THR B 1 9 ? -0.675 11.297 -5.973 1 98.44 9 THR B C 1
ATOM 820 O O . THR B 1 9 ? -0.364 10.312 -6.656 1 98.44 9 THR B O 1
ATOM 823 N N . TYR B 1 10 ? -1.821 11.797 -5.992 1 98.56 10 TYR B N 1
ATOM 824 C CA . TYR B 1 10 ? -2.867 11.32 -6.895 1 98.56 10 TYR B CA 1
ATOM 825 C C . TYR B 1 10 ? -2.43 11.445 -8.352 1 98.56 10 TYR B C 1
ATOM 827 O O . TYR B 1 10 ? -2.748 10.586 -9.172 1 98.56 10 TYR B O 1
ATOM 835 N N . ALA B 1 11 ? -1.698 12.5 -8.672 1 98.38 11 ALA B N 1
ATOM 836 C CA . ALA B 1 11 ? -1.171 12.648 -10.023 1 98.38 11 ALA B CA 1
ATOM 837 C C . ALA B 1 11 ? -0.28 11.461 -10.398 1 98.38 11 ALA B C 1
ATOM 839 O O . ALA B 1 11 ? -0.375 10.938 -11.508 1 98.38 11 ALA B O 1
ATOM 840 N N . HIS B 1 12 ? 0.584 11.078 -9.484 1 98.06 12 HIS B N 1
ATOM 841 C CA . HIS B 1 12 ? 1.434 9.914 -9.727 1 98.06 12 HIS B CA 1
ATOM 842 C C . HIS B 1 12 ? 0.599 8.656 -9.93 1 98.06 12 HIS B C 1
ATOM 844 O O . HIS B 1 12 ? 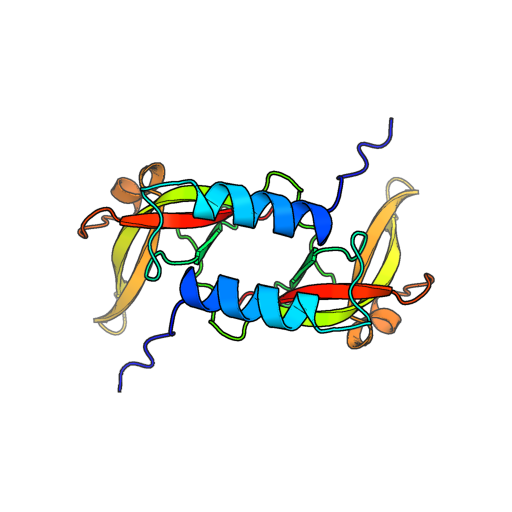0.906 7.836 -10.797 1 98.06 12 HIS B O 1
ATOM 850 N N . LEU B 1 13 ? -0.442 8.477 -9.078 1 97.94 13 LEU B N 1
ATOM 851 C CA . LEU B 1 13 ? -1.315 7.309 -9.172 1 97.94 13 LEU B CA 1
ATOM 852 C C . LEU B 1 13 ? -1.969 7.23 -10.555 1 97.94 13 LEU B C 1
ATOM 854 O O . LEU B 1 13 ? -2.062 6.152 -11.141 1 97.94 13 LEU B O 1
ATOM 858 N N . LYS B 1 14 ? -2.393 8.406 -11.109 1 97.81 14 LYS B N 1
ATOM 859 C CA . LYS B 1 14 ? -2.975 8.445 -12.453 1 97.81 14 LYS B CA 1
ATOM 860 C C . LYS B 1 14 ? -1.974 7.973 -13.5 1 97.81 14 LYS B C 1
ATOM 862 O O . LYS B 1 14 ? -2.334 7.238 -14.422 1 97.81 14 LYS B O 1
ATOM 867 N N . GLU B 1 15 ? -0.757 8.414 -13.32 1 97.94 15 GLU B N 1
ATOM 868 C CA . GLU B 1 15 ? 0.286 7.988 -14.25 1 97.94 15 GLU B CA 1
ATOM 869 C C . GLU B 1 15 ? 0.515 6.48 -14.172 1 97.94 15 GLU B C 1
ATOM 871 O O . GLU B 1 15 ? 0.691 5.82 -15.203 1 97.94 15 GLU B O 1
ATOM 876 N N . ILE B 1 16 ? 0.546 5.977 -13 1 97.94 16 ILE B N 1
ATOM 877 C CA . ILE B 1 16 ? 0.729 4.543 -12.789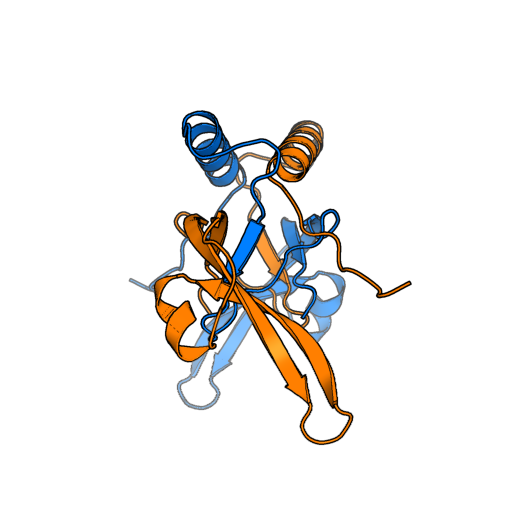 1 97.94 16 ILE B CA 1
ATOM 878 C C . ILE B 1 16 ? -0.419 3.773 -13.43 1 97.94 16 ILE B C 1
ATOM 880 O O . ILE B 1 16 ? -0.196 2.773 -14.117 1 97.94 16 ILE B O 1
ATOM 884 N N . MET B 1 17 ? -1.661 4.238 -13.281 1 97.88 17 MET B N 1
ATOM 885 C CA . MET B 1 17 ? -2.826 3.584 -13.867 1 97.88 17 MET B CA 1
ATOM 886 C C . MET B 1 17 ? -2.725 3.551 -15.383 1 97.88 17 MET B C 1
ATOM 888 O O . MET B 1 17 ? -3.111 2.564 -16.016 1 97.88 17 MET B O 1
ATOM 892 N N . GLN B 1 18 ? -2.236 4.602 -15.961 1 97.56 18 GLN B N 1
ATOM 893 C CA . GLN B 1 18 ? -2.043 4.641 -17.406 1 97.56 18 GLN B CA 1
ATOM 894 C C . GLN B 1 18 ? -1.031 3.588 -17.859 1 97.56 18 GLN B C 1
ATOM 896 O O . GLN B 1 18 ? -1.233 2.914 -18.859 1 97.56 18 GLN B O 1
ATOM 901 N N . ALA B 1 19 ? 0.06 3.504 -17.094 1 97.38 19 ALA B N 1
ATOM 902 C CA . ALA B 1 19 ? 1.082 2.51 -17.422 1 97.38 19 ALA B CA 1
ATOM 903 C C . ALA B 1 19 ? 0.524 1.094 -17.312 1 97.38 19 ALA B C 1
ATOM 905 O O . ALA B 1 19 ? 0.832 0.232 -18.125 1 97.38 19 ALA B O 1
ATOM 906 N N . LEU B 1 20 ? -0.281 0.862 -16.25 1 97.81 20 LEU B N 1
ATOM 907 C CA . LEU B 1 20 ? -0.894 -0.449 -16.062 1 97.81 20 LEU B CA 1
ATOM 908 C C . LEU B 1 20 ? -1.839 -0.77 -17.219 1 97.81 20 LEU B C 1
ATOM 910 O O . LEU B 1 20 ? -1.854 -1.896 -17.719 1 97.81 20 LEU B O 1
ATOM 914 N N . GLU B 1 21 ? -2.617 0.192 -17.625 1 96.94 21 GLU B N 1
ATOM 915 C CA . GLU B 1 21 ? -3.572 0.016 -18.703 1 96.94 21 GLU B CA 1
ATOM 916 C C . GLU B 1 21 ? -2.863 -0.351 -20.016 1 96.94 21 GLU B C 1
ATOM 918 O O . GLU B 1 21 ? -3.387 -1.128 -20.812 1 96.94 21 GLU B O 1
ATOM 923 N N . ALA B 1 22 ? -1.707 0.153 -20.188 1 97 22 ALA B N 1
ATOM 924 C CA . ALA B 1 22 ? -0.959 -0.039 -21.438 1 97 22 ALA B CA 1
ATOM 925 C C . ALA B 1 22 ? -0.202 -1.364 -21.422 1 97 22 ALA B C 1
ATOM 927 O O . ALA B 1 22 ? 0.344 -1.787 -22.438 1 97 22 ALA B O 1
ATOM 928 N N . ASN B 1 23 ? -0.128 -1.993 -20.297 1 97.31 23 ASN B N 1
ATOM 929 C CA . ASN B 1 23 ? 0.625 -3.236 -20.141 1 97.31 23 ASN B CA 1
ATOM 930 C C . ASN B 1 23 ? -0.24 -4.453 -20.469 1 97.31 23 ASN B C 1
ATOM 932 O O . ASN B 1 23 ? -1.195 -4.746 -19.734 1 97.31 23 ASN B O 1
ATOM 936 N N . GLU B 1 24 ? 0.127 -5.215 -21.406 1 96.44 24 GLU B N 1
ATOM 937 C CA . GLU B 1 24 ? -0.667 -6.336 -21.906 1 96.44 24 GLU B CA 1
ATOM 938 C C . GLU B 1 24 ? -0.726 -7.469 -20.891 1 96.44 24 GLU B C 1
ATOM 940 O O . GLU B 1 24 ? -1.61 -8.32 -20.953 1 96.44 24 GLU B O 1
ATOM 945 N N . ALA B 1 25 ? 0.183 -7.512 -19.953 1 96.56 25 ALA B N 1
ATOM 946 C CA . ALA B 1 25 ? 0.207 -8.57 -18.938 1 96.56 25 ALA B CA 1
ATOM 947 C C . ALA B 1 25 ? -0.817 -8.305 -17.844 1 96.56 25 ALA B C 1
ATOM 949 O O . ALA B 1 25 ? -1.119 -9.195 -17.047 1 96.56 25 ALA B O 1
ATOM 950 N N . ILE B 1 26 ? -1.299 -7.082 -17.797 1 98.31 26 ILE B N 1
ATOM 951 C CA . ILE B 1 26 ? -2.268 -6.699 -16.781 1 98.31 26 ILE B CA 1
ATOM 952 C C . ILE B 1 26 ? -3.686 -6.934 -17.297 1 98.31 26 ILE B C 1
ATOM 954 O O . ILE B 1 26 ? -4.051 -6.438 -18.375 1 98.31 26 ILE B O 1
ATOM 958 N N . THR B 1 27 ? -4.422 -7.711 -16.578 1 98.12 27 THR B N 1
ATOM 959 C CA . THR B 1 27 ? -5.828 -7.945 -16.875 1 98.12 27 THR B CA 1
ATOM 960 C C . THR B 1 27 ? -6.719 -7.473 -15.734 1 98.12 27 THR B C 1
ATOM 962 O O . THR B 1 27 ? -6.223 -7.117 -14.656 1 98.12 27 THR B O 1
ATOM 965 N N . GLU B 1 28 ? -8.008 -7.512 -15.898 1 98.06 28 GLU B N 1
ATOM 966 C CA . GLU B 1 28 ? -8.961 -7.086 -14.883 1 98.06 28 GLU B CA 1
ATOM 967 C C . GLU B 1 28 ? -8.82 -7.926 -13.609 1 98.06 28 GLU B C 1
ATOM 969 O O . GLU B 1 28 ? -9.156 -7.465 -12.516 1 98.06 28 GLU B O 1
ATOM 974 N N . ASP B 1 29 ? -8.227 -9.117 -13.75 1 97.62 29 ASP B N 1
ATOM 975 C CA . ASP B 1 29 ? -8.156 -10.062 -12.633 1 97.62 29 ASP B CA 1
ATOM 976 C C . ASP B 1 29 ? -6.797 -10 -11.945 1 97.62 29 ASP B C 1
ATOM 978 O O . ASP B 1 29 ? -6.562 -10.695 -10.953 1 97.62 29 ASP B O 1
ATOM 982 N N . THR B 1 30 ? -5.84 -9.172 -12.492 1 98.38 30 THR B N 1
ATOM 983 C CA . THR B 1 30 ? -4.523 -9.062 -11.875 1 98.38 30 THR B CA 1
ATOM 984 C C . THR B 1 30 ? -4.645 -8.547 -10.438 1 98.38 30 THR B C 1
ATOM 986 O O . THR B 1 30 ? -5.25 -7.504 -10.195 1 98.38 30 THR B O 1
ATOM 989 N N . LYS B 1 31 ? -3.992 -9.289 -9.477 1 97.5 31 LYS B N 1
ATOM 990 C CA . LYS B 1 31 ? -4.125 -9.016 -8.047 1 97.5 31 LYS B CA 1
ATOM 991 C C . LYS B 1 31 ? -3.121 -7.957 -7.598 1 97.5 31 LYS B C 1
ATOM 993 O O . LYS B 1 31 ? -2.07 -7.785 -8.219 1 97.5 31 LYS B O 1
ATOM 998 N N . VAL B 1 32 ? -3.445 -7.273 -6.559 1 97.69 32 VAL B N 1
ATOM 999 C CA . VAL B 1 32 ? -2.609 -6.242 -5.953 1 97.69 32 VAL B CA 1
ATOM 1000 C C . VAL B 1 32 ? -2.113 -6.711 -4.586 1 97.69 32 VAL B C 1
ATOM 1002 O O . VAL B 1 32 ? -2.896 -7.211 -3.773 1 97.69 32 VAL B O 1
ATOM 1005 N N . PHE B 1 33 ? -0.829 -6.547 -4.312 1 96.12 33 PHE B N 1
ATOM 1006 C CA . PHE B 1 33 ? -0.214 -6.934 -3.049 1 96.12 33 PHE B CA 1
ATOM 1007 C C . PHE B 1 33 ? 0.653 -5.805 -2.504 1 96.12 33 PHE B C 1
ATOM 1009 O O . PHE B 1 33 ? 1.085 -4.926 -3.254 1 96.12 33 PHE B O 1
ATOM 1016 N N . ILE B 1 34 ? 0.84 -5.828 -1.233 1 95.69 34 ILE B N 1
ATOM 1017 C CA . ILE B 1 34 ? 1.813 -4.957 -0.58 1 95.69 34 ILE B CA 1
ATO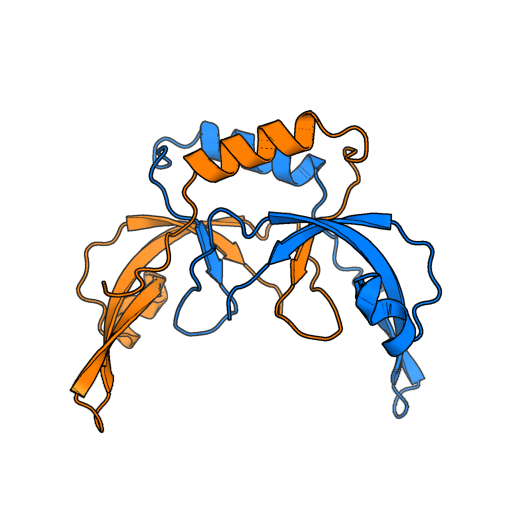M 1018 C C . ILE B 1 34 ? 3.043 -5.773 -0.178 1 95.69 34 ILE B C 1
ATOM 1020 O O . ILE B 1 34 ? 2.918 -6.828 0.446 1 95.69 34 ILE B O 1
ATOM 1024 N N . ASP B 1 35 ? 4.23 -5.332 -0.593 1 94.5 35 ASP B N 1
ATOM 1025 C CA . ASP B 1 35 ? 5.504 -5.918 -0.175 1 94.5 35 ASP B CA 1
ATOM 1026 C C . ASP B 1 35 ? 6.117 -5.125 0.977 1 94.5 35 ASP B C 1
ATOM 1028 O O . ASP B 1 35 ? 6.633 -4.023 0.775 1 94.5 35 ASP B O 1
ATOM 1032 N N . THR B 1 36 ? 6.047 -5.676 2.125 1 89.06 36 THR B N 1
ATOM 1033 C CA . THR B 1 36 ? 6.578 -5.008 3.309 1 89.06 36 THR B CA 1
ATOM 1034 C C . THR B 1 36 ? 8.016 -5.438 3.57 1 89.06 36 THR B C 1
ATOM 1036 O O . THR B 1 36 ? 8.594 -5.105 4.609 1 89.06 36 THR B O 1
ATOM 1039 N N . GLY B 1 37 ? 8.562 -6.215 2.66 1 86.69 37 GLY B N 1
ATOM 1040 C CA . GLY B 1 37 ? 9.945 -6.629 2.785 1 86.69 37 GLY B CA 1
ATOM 1041 C C . GLY B 1 37 ? 10.102 -8.023 3.369 1 86.69 37 GLY B C 1
ATOM 1042 O O . GLY B 1 37 ? 11.203 -8.578 3.381 1 86.69 37 GLY B O 1
ATOM 1043 N N . TRP B 1 38 ? 9.047 -8.672 3.867 1 86.56 38 TRP B N 1
ATOM 1044 C CA . TRP B 1 38 ? 9.078 -10.023 4.402 1 86.56 38 TRP B CA 1
ATOM 1045 C C . TRP B 1 38 ? 9.07 -11.055 3.275 1 86.56 38 TRP B C 1
ATOM 1047 O O . TRP B 1 38 ? 9.07 -10.695 2.096 1 86.56 38 TRP B O 1
ATOM 1057 N N . ASP B 1 39 ? 9.102 -12.281 3.629 1 87.31 39 ASP B N 1
ATOM 1058 C CA . ASP B 1 39 ? 9.141 -13.352 2.637 1 87.31 39 ASP B CA 1
ATOM 1059 C C . ASP B 1 39 ? 7.84 -13.406 1.836 1 87.31 39 ASP B C 1
ATOM 1061 O O . ASP B 1 39 ? 7.848 -13.742 0.65 1 87.31 39 ASP B O 1
ATOM 1065 N N . SER B 1 40 ? 6.801 -13.07 2.463 1 89.06 40 SER B N 1
ATOM 1066 C CA . SER B 1 40 ? 5.5 -13.078 1.796 1 89.06 40 SER B CA 1
ATOM 1067 C C . SER B 1 40 ? 5.039 -11.656 1.481 1 89.06 40 SER B C 1
ATOM 1069 O O . SER B 1 40 ? 5.52 -10.695 2.082 1 89.06 40 SER B O 1
ATOM 1071 N N . VAL B 1 41 ? 4.219 -11.602 0.484 1 92.56 41 VAL B N 1
ATOM 1072 C CA . VAL B 1 41 ? 3.531 -10.344 0.197 1 92.56 41 VAL B CA 1
ATOM 1073 C C . VAL B 1 41 ? 2.115 -10.391 0.769 1 92.56 41 VAL B C 1
ATOM 1075 O O . VAL B 1 41 ? 1.544 -11.469 0.946 1 92.56 41 VAL B O 1
ATOM 1078 N N . GLN B 1 42 ? 1.564 -9.219 1.086 1 93.31 42 GLN B N 1
ATOM 1079 C CA . GLN B 1 42 ? 0.267 -9.125 1.746 1 93.31 42 GLN B CA 1
ATOM 1080 C C . GLN B 1 42 ? -0.835 -8.781 0.748 1 93.31 42 GLN B C 1
ATOM 1082 O O . GLN B 1 42 ? -0.685 -7.867 -0.062 1 93.31 42 GLN B O 1
ATOM 1087 N N . GLU B 1 43 ? -1.908 -9.5 0.829 1 93.69 43 GLU B N 1
ATOM 1088 C CA . GLU B 1 43 ? -3.076 -9.203 0.004 1 93.69 43 GLU B CA 1
ATOM 1089 C C . GLU B 1 43 ? -3.695 -7.863 0.383 1 93.69 43 GLU B C 1
ATOM 1091 O O . GLU B 1 43 ? -3.744 -7.504 1.562 1 93.69 43 GLU B O 1
ATOM 1096 N N . VAL B 1 44 ? -4.121 -7.109 -0.609 1 94.75 44 VAL B N 1
ATOM 1097 C CA . VAL B 1 44 ? -4.875 -5.883 -0.384 1 94.75 44 VAL B CA 1
ATOM 1098 C C . VAL B 1 44 ? -6.367 -6.16 -0.53 1 94.75 44 VAL B C 1
ATOM 1100 O O . VAL B 1 44 ? -6.805 -6.738 -1.528 1 94.75 44 VAL B O 1
ATOM 1103 N N . ALA B 1 45 ? -7.113 -5.773 0.496 1 94.62 45 ALA B N 1
ATOM 1104 C CA . ALA B 1 45 ? -8.562 -5.957 0.409 1 94.62 45 ALA B CA 1
ATOM 1105 C C . ALA B 1 45 ? -9.172 -5.008 -0.615 1 94.62 45 ALA B C 1
ATOM 1107 O O . ALA B 1 45 ? -8.703 -3.879 -0.787 1 94.62 45 ALA B O 1
ATOM 1108 N N . PRO B 1 46 ? -10.242 -5.402 -1.253 1 95.12 46 PRO B N 1
ATOM 1109 C CA . PRO B 1 46 ? -10.891 -4.543 -2.248 1 95.12 46 PRO B CA 1
ATOM 1110 C C . PRO B 1 46 ? -11.391 -3.229 -1.654 1 95.12 46 PRO B C 1
ATOM 1112 O O . PRO B 1 46 ? -11.547 -2.238 -2.375 1 95.12 46 PRO B O 1
ATOM 1115 N N . ASP B 1 47 ? -11.633 -3.172 -0.33 1 94.5 47 ASP B N 1
ATOM 1116 C CA . ASP B 1 47 ? -12.148 -1.969 0.319 1 94.5 47 ASP B CA 1
ATOM 1117 C C . ASP B 1 47 ? -11.07 -1.311 1.181 1 94.5 47 ASP B C 1
ATOM 1119 O O . ASP B 1 47 ? -11.383 -0.56 2.107 1 94.5 47 ASP B O 1
ATOM 1123 N N . ALA B 1 48 ? -9.836 -1.592 0.834 1 95 48 ALA B N 1
ATOM 1124 C CA . ALA B 1 48 ? -8.719 -1.15 1.67 1 95 48 ALA B CA 1
ATOM 1125 C C . ALA B 1 48 ? -8.445 0.337 1.477 1 95 48 ALA B C 1
ATOM 1127 O O . ALA B 1 48 ? -7.73 0.952 2.273 1 95 48 ALA B O 1
ATOM 1128 N N . VAL B 1 49 ? -8.93 0.978 0.406 1 96.88 49 VAL B N 1
ATOM 1129 C CA . VAL B 1 49 ? -8.586 2.359 0.085 1 96.88 49 VAL B CA 1
ATOM 1130 C C . VAL B 1 49 ? -9.664 3.297 0.61 1 96.88 49 VAL B C 1
ATOM 1132 O O . VAL B 1 49 ? -10.859 3.061 0.398 1 96.88 49 VAL B O 1
ATOM 1135 N N . SER B 1 50 ? -9.305 4.258 1.354 1 96.44 50 SER B N 1
ATOM 1136 C CA . SER B 1 50 ? -10.219 5.27 1.874 1 96.44 50 SER B CA 1
ATOM 1137 C C . SER B 1 50 ? -9.617 6.668 1.761 1 96.44 50 SER B C 1
ATOM 1139 O O . SER B 1 50 ? -8.422 6.816 1.522 1 96.44 50 SER B O 1
ATOM 1141 N N . ILE B 1 51 ? -10.445 7.691 1.793 1 97.69 51 ILE B N 1
ATOM 1142 C CA . ILE B 1 51 ? -10.055 9.094 1.854 1 97.69 51 ILE B CA 1
ATOM 1143 C C . ILE B 1 51 ? -10.172 9.602 3.289 1 97.69 51 ILE B C 1
ATOM 1145 O O . ILE B 1 51 ? -11.258 9.57 3.877 1 97.69 51 ILE B O 1
ATOM 1149 N N . GLU B 1 52 ? -9.047 10.031 3.871 1 96.94 52 GLU B N 1
ATOM 1150 C CA . GLU B 1 52 ? -9.023 10.438 5.273 1 96.94 52 GLU B CA 1
ATOM 1151 C C . GLU B 1 52 ? -8.227 11.727 5.461 1 96.94 52 GLU B C 1
ATOM 1153 O O . GLU B 1 52 ? -7.602 12.219 4.523 1 96.94 52 GLU B O 1
ATOM 1158 N N . LYS B 1 53 ? -8.297 12.242 6.656 1 96.62 53 LYS B N 1
ATOM 1159 C CA . LYS B 1 53 ? -7.469 13.383 7.023 1 96.62 53 LYS B CA 1
ATOM 1160 C C . LYS B 1 53 ? -6.219 12.93 7.777 1 96.62 53 LYS B C 1
ATOM 1162 O O . LYS B 1 53 ? -6.281 12.023 8.609 1 96.62 53 LYS B O 1
ATOM 1167 N N . VAL B 1 54 ? -5.098 13.586 7.438 1 96 54 VAL B N 1
ATOM 1168 C CA . VAL B 1 54 ? -3.848 13.297 8.133 1 96 54 VAL B CA 1
ATOM 1169 C C . VAL B 1 54 ? -3.217 14.602 8.617 1 96 54 VAL B C 1
ATOM 1171 O O . VAL B 1 54 ? -3.51 15.68 8.086 1 96 54 VAL B O 1
ATOM 1174 N N . ALA B 1 55 ? -2.385 14.445 9.586 1 94.62 55 ALA B N 1
ATOM 1175 C CA . ALA B 1 55 ? -1.614 15.57 10.125 1 94.62 55 ALA B CA 1
ATOM 1176 C C . ALA B 1 55 ? -0.131 15.219 10.211 1 94.62 55 ALA B C 1
ATOM 1178 O O . ALA B 1 55 ? 0.229 14.094 10.562 1 94.62 55 ALA B O 1
ATOM 1179 N N . LYS B 1 56 ? 0.682 16.188 9.922 1 92.31 56 LYS B N 1
ATOM 1180 C CA . LYS B 1 56 ? 2.125 16.031 10.062 1 92.31 56 LYS B CA 1
ATOM 1181 C C . LYS B 1 56 ? 2.555 16.203 11.516 1 92.31 56 LYS B C 1
ATOM 1183 O O . LYS B 1 56 ? 1.987 17.016 12.242 1 92.31 56 LYS B O 1
ATOM 1188 N N . PHE B 1 57 ? 3.467 15.453 11.93 1 90.81 57 PHE B N 1
ATOM 1189 C CA . PHE B 1 57 ? 4.051 15.625 13.258 1 90.81 57 PHE B CA 1
ATOM 1190 C C . PHE B 1 57 ? 5.57 15.523 13.195 1 90.81 57 PHE B C 1
ATOM 1192 O O . PHE B 1 57 ? 6.129 15.07 12.195 1 90.81 57 PHE B O 1
ATOM 1199 N N . THR B 1 58 ? 6.254 16.031 14.234 1 88.19 58 THR B N 1
ATOM 1200 C CA . THR B 1 58 ? 7.703 15.93 14.375 1 88.19 58 THR B CA 1
ATOM 1201 C C . THR B 1 58 ? 8.07 15.352 15.742 1 88.19 58 THR B C 1
ATOM 1203 O O . THR B 1 58 ? 7.488 15.727 16.766 1 88.19 58 THR B O 1
ATOM 1206 N N . VAL B 1 59 ? 8.945 14.422 15.664 1 84.31 59 VAL B N 1
ATOM 1207 C CA . VAL B 1 59 ? 9.445 13.844 16.906 1 84.31 59 VAL B CA 1
ATOM 1208 C C . VAL B 1 59 ? 10.945 14.07 17.016 1 84.31 59 VAL B C 1
ATOM 1210 O O . VAL B 1 59 ? 11.68 13.906 16.047 1 84.31 59 VAL B O 1
ATOM 1213 N N . ALA B 1 60 ? 11.312 14.547 18.172 1 84.06 60 ALA B N 1
ATOM 1214 C CA . ALA B 1 60 ? 12.734 14.773 18.422 1 84.06 60 ALA B CA 1
ATOM 1215 C C . ALA B 1 60 ? 13.383 13.57 19.094 1 84.06 60 ALA B C 1
ATOM 1217 O O . ALA B 1 60 ? 12.781 12.953 19.984 1 84.06 60 ALA B O 1
ATOM 1218 N N . ASP B 1 61 ? 14.562 13.148 18.5 1 86.38 61 ASP B N 1
ATOM 1219 C CA . ASP B 1 61 ? 15.375 12.156 19.203 1 86.38 61 ASP B CA 1
ATOM 1220 C C . ASP B 1 61 ? 15.992 12.75 20.469 1 86.38 61 ASP B C 1
ATOM 1222 O O . ASP B 1 61 ? 16.781 13.695 20.391 1 86.38 61 ASP B O 1
ATOM 1226 N N . VAL B 1 62 ? 15.648 12.156 21.516 1 86 62 VAL B N 1
ATOM 1227 C CA . VAL B 1 62 ? 16.078 12.711 22.797 1 86 62 VAL B CA 1
ATOM 1228 C C . VAL B 1 62 ? 17.594 12.617 22.922 1 86 62 VAL B C 1
ATOM 1230 O O . VAL B 1 62 ? 18.219 13.461 23.562 1 86 62 VAL B O 1
ATOM 1233 N N . LEU B 1 63 ? 18.156 11.586 22.219 1 90.44 63 LEU B N 1
ATOM 1234 C CA . LEU B 1 63 ? 19.594 11.367 22.328 1 90.44 63 LEU B CA 1
ATOM 1235 C C . LEU B 1 63 ? 20.359 12.273 21.359 1 90.44 63 LEU B C 1
ATOM 1237 O O . LEU B 1 63 ? 21.375 12.867 21.734 1 90.44 63 LEU B O 1
ATOM 1241 N N . THR B 1 64 ? 20.047 12.523 20.125 1 91.31 64 THR B N 1
ATOM 1242 C CA . THR B 1 64 ? 20.797 13.234 19.094 1 91.31 64 THR B CA 1
ATOM 1243 C C . THR B 1 64 ? 20.172 14.594 18.812 1 91.31 64 THR B C 1
ATOM 1245 O O . THR B 1 64 ? 20.781 15.438 18.141 1 91.31 64 THR B O 1
ATOM 1248 N N . ASN B 1 65 ? 19 14.82 19.312 1 87.88 65 ASN B N 1
ATOM 1249 C CA . ASN B 1 65 ? 18.219 16.047 19.109 1 87.88 65 ASN B CA 1
ATOM 1250 C C . ASN B 1 65 ? 17.844 16.219 17.641 1 87.88 65 ASN B C 1
ATOM 1252 O O . ASN B 1 65 ? 17.5 17.312 17.203 1 87.88 65 ASN B O 1
ATOM 1256 N N . GLU B 1 66 ? 18.016 15.078 16.875 1 87.56 66 GLU B N 1
ATOM 1257 C CA . GLU B 1 66 ? 17.531 15.094 15.492 1 87.56 66 GLU B CA 1
ATOM 1258 C C . GLU B 1 66 ? 16.016 14.953 15.445 1 87.56 66 GLU B C 1
ATOM 1260 O O . GLU B 1 66 ? 15.422 14.25 16.266 1 87.56 66 GLU B O 1
ATOM 1265 N N . SER B 1 67 ? 15.414 15.727 14.547 1 86.88 67 SER B N 1
ATOM 1266 C CA . SER B 1 67 ? 13.961 15.68 14.391 1 86.88 67 SER B CA 1
ATOM 1267 C C . SER B 1 67 ? 13.555 14.82 13.203 1 86.88 67 SER B C 1
ATOM 1269 O O . SER B 1 67 ? 14.188 14.875 12.141 1 86.88 67 SER B O 1
ATOM 1271 N N . PHE B 1 68 ? 12.602 13.961 13.43 1 85.56 68 PHE B N 1
ATOM 1272 C CA . PHE B 1 68 ? 12 13.141 12.375 1 85.56 68 PHE B CA 1
ATOM 1273 C C . PHE B 1 68 ? 10.547 13.523 12.156 1 85.56 68 PHE B C 1
ATOM 1275 O O . PHE B 1 68 ? 9.812 13.781 13.117 1 85.56 68 PHE B O 1
ATOM 1282 N N . ALA B 1 69 ? 10.234 13.633 10.898 1 86.88 69 ALA B N 1
ATOM 1283 C CA . ALA B 1 69 ? 8.859 13.992 10.578 1 86.88 69 ALA B CA 1
ATOM 1284 C C . ALA B 1 69 ? 8.07 12.773 10.102 1 86.88 69 ALA B C 1
ATOM 1286 O O . ALA B 1 69 ? 8.648 11.82 9.586 1 86.88 69 ALA B O 1
ATOM 1287 N N . GLY B 1 70 ? 6.754 12.805 10.406 1 90.44 70 GLY B N 1
ATOM 1288 C CA . GLY B 1 70 ? 5.828 11.781 9.953 1 90.44 70 GLY B CA 1
ATOM 1289 C C . GLY B 1 70 ? 4.398 12.273 9.828 1 90.44 70 GLY B C 1
ATOM 1290 O O . GLY B 1 70 ? 4.145 13.477 9.922 1 90.44 70 GLY B O 1
ATOM 1291 N N . TYR B 1 71 ? 3.574 11.328 9.453 1 93.31 71 TYR B N 1
ATOM 1292 C CA . TYR B 1 71 ? 2.148 11.625 9.344 1 93.31 71 TYR B CA 1
ATOM 1293 C C . TYR B 1 71 ? 1.331 10.68 10.219 1 93.31 71 TYR B C 1
ATOM 1295 O O . TYR B 1 71 ? 1.718 9.523 10.422 1 93.31 71 TYR B O 1
ATOM 1303 N N . SER B 1 72 ? 0.237 11.219 10.695 1 94.44 72 SER B N 1
ATOM 1304 C CA . SER B 1 72 ? -0.727 10.414 11.438 1 94.44 72 SER B CA 1
ATOM 1305 C C . SER B 1 72 ? -2.154 10.703 10.984 1 94.44 72 SER B C 1
ATOM 1307 O O . SER B 1 72 ? -2.461 11.812 10.547 1 94.44 72 SER B O 1
ATOM 1309 N N . LEU B 1 73 ? -2.977 9.68 11.102 1 96 73 LEU B N 1
ATOM 1310 C CA . LEU B 1 73 ? -4.402 9.922 10.914 1 96 73 LEU B CA 1
ATOM 1311 C C . LEU B 1 73 ? -4.93 10.914 11.945 1 96 73 LEU B C 1
ATOM 1313 O O . LEU B 1 73 ? -4.426 10.969 13.07 1 96 73 LEU B O 1
ATOM 1317 N N . GLU B 1 74 ? -5.953 11.641 11.469 1 94 74 GLU B N 1
ATOM 1318 C CA . GLU B 1 74 ? -6.547 12.641 12.344 1 94 74 GLU B CA 1
ATOM 1319 C C . GLU B 1 74 ? -6.91 12.039 13.703 1 94 74 GLU B C 1
ATOM 1321 O O . GLU B 1 74 ? -6.668 12.648 14.742 1 94 74 GLU B O 1
ATOM 1326 N N . GLU B 1 75 ? -7.449 10.867 13.656 1 91.5 75 GLU B N 1
ATOM 1327 C CA . GLU B 1 75 ? -7.926 10.227 14.875 1 91.5 75 GLU B CA 1
ATOM 1328 C C . GLU B 1 75 ? -6.777 9.938 15.836 1 91.5 75 GLU B C 1
ATOM 1330 O O . GLU B 1 75 ? -6.988 9.773 17.031 1 91.5 75 GLU B O 1
ATOM 1335 N N . LYS B 1 76 ? -5.531 9.852 15.375 1 90.88 76 LYS B N 1
ATOM 1336 C CA . LYS B 1 76 ? -4.363 9.547 16.203 1 90.88 76 LYS B CA 1
ATOM 1337 C C . LYS B 1 76 ? -3.455 10.766 16.328 1 90.88 76 LYS B C 1
ATOM 1339 O O . LYS B 1 76 ? -2.385 10.688 16.938 1 90.88 76 LYS B O 1
ATOM 1344 N N . ALA B 1 77 ? -3.791 11.852 15.805 1 87.38 77 ALA B N 1
ATOM 1345 C CA . ALA B 1 77 ? -2.949 13.039 15.688 1 87.38 77 ALA B CA 1
ATOM 1346 C C . ALA B 1 77 ? -2.617 13.617 17.062 1 87.38 77 ALA B C 1
ATOM 1348 O O . ALA B 1 77 ? -1.499 14.086 17.281 1 87.38 77 ALA B O 1
ATOM 1349 N N . GLU B 1 78 ? -3.602 13.648 17.938 1 81.69 78 GLU B N 1
ATOM 1350 C CA . GLU B 1 78 ? -3.367 14.188 19.266 1 81.69 78 GLU B CA 1
ATOM 1351 C C . GLU B 1 78 ? -2.32 13.367 20.016 1 81.69 78 GLU B C 1
ATOM 1353 O O . GLU B 1 78 ? -1.445 13.93 20.688 1 81.69 78 GLU B O 1
ATOM 1358 N N . LYS B 1 79 ? -2.447 12.07 19.875 1 84.25 79 LYS B N 1
ATOM 1359 C CA . LYS B 1 79 ? -1.498 11.172 20.531 1 84.25 79 LYS B CA 1
ATOM 1360 C C . LYS B 1 79 ? -0.078 11.414 20.031 1 84.25 79 LYS B C 1
ATOM 1362 O O . LYS B 1 79 ? 0.886 11.273 20.781 1 84.25 79 LYS B O 1
ATOM 1367 N N . MET B 1 80 ? 0.084 11.906 18.797 1 81.31 80 MET B N 1
ATOM 1368 C CA . MET B 1 80 ? 1.386 12.078 18.156 1 81.31 80 MET B CA 1
ATOM 1369 C C . MET B 1 80 ? 1.859 13.523 18.281 1 81.31 80 MET B C 1
ATOM 1371 O O . MET B 1 80 ? 2.91 13.883 17.75 1 81.31 80 MET B O 1
ATOM 1375 N N . ASN B 1 81 ? 1.052 14.367 19.016 1 80.56 81 ASN B N 1
ATOM 1376 C CA . ASN B 1 81 ? 1.365 15.789 19.125 1 80.56 81 ASN B CA 1
ATOM 1377 C C . ASN B 1 81 ? 1.556 16.438 17.75 1 80.56 81 ASN B C 1
ATOM 1379 O O . ASN B 1 81 ? 2.531 17.156 17.531 1 80.56 81 ASN B O 1
ATOM 1383 N N . ALA B 1 82 ? 0.685 15.977 16.828 1 78.75 82 ALA B N 1
ATOM 1384 C CA . ALA B 1 82 ? 0.74 16.562 15.492 1 78.75 82 ALA B CA 1
ATOM 1385 C C . ALA B 1 82 ? 0.352 18.031 15.523 1 78.75 82 ALA B C 1
ATOM 1387 O O . ALA B 1 82 ? -0.585 18.422 16.219 1 78.75 82 ALA B O 1
ATOM 1388 N N . GLU B 1 83 ? 1.186 18.875 14.938 1 74.69 83 GLU B N 1
ATOM 1389 C CA . GLU B 1 83 ? 0.958 20.328 15 1 74.69 83 GLU B CA 1
ATOM 1390 C C . GLU B 1 83 ? 0.552 20.875 13.633 1 74.69 83 GLU B C 1
ATOM 1392 O O . GLU B 1 83 ? 0.122 22.031 13.531 1 74.69 83 GLU B O 1
ATOM 1397 N N . GLY B 1 84 ? 0.599 20.031 12.68 1 76.44 84 GLY B N 1
ATOM 1398 C CA . GLY B 1 84 ? 0.345 20.562 11.352 1 76.44 84 GLY B CA 1
ATOM 1399 C C . GLY B 1 84 ? -1.119 20.531 10.961 1 76.44 84 GLY B C 1
ATOM 1400 O O . GLY B 1 84 ? -1.941 19.938 11.672 1 76.44 84 GLY B O 1
ATOM 1401 N N . ASP B 1 85 ? -1.438 21.359 9.938 1 88.19 85 ASP B N 1
ATOM 1402 C CA . ASP B 1 85 ? -2.783 21.391 9.375 1 88.19 85 ASP B CA 1
ATOM 1403 C C . ASP B 1 85 ? -3.186 20.031 8.836 1 88.19 85 ASP B C 1
ATOM 1405 O O . ASP B 1 85 ? -2.338 19.266 8.367 1 88.19 85 ASP B O 1
ATOM 1409 N N . LEU B 1 86 ? -4.473 19.781 9.031 1 94.06 86 LEU B N 1
ATOM 1410 C CA . LEU B 1 86 ? -5.023 18.562 8.453 1 94.06 86 LEU B CA 1
ATOM 1411 C C . LEU B 1 86 ? -5.078 18.672 6.93 1 94.06 86 LEU B C 1
ATOM 1413 O O . LEU B 1 86 ? -5.41 19.719 6.387 1 94.06 86 LEU B O 1
ATOM 1417 N N . GLU B 1 87 ? -4.672 17.625 6.336 1 96.06 87 GLU B N 1
ATOM 1418 C CA . GLU B 1 87 ? -4.816 17.547 4.883 1 96.06 87 GLU B CA 1
ATOM 1419 C C . GLU B 1 87 ? -5.496 16.25 4.457 1 96.06 87 GLU B C 1
ATOM 1421 O O . GLU B 1 87 ? -5.414 15.242 5.156 1 96.06 87 GLU B O 1
ATOM 1426 N N . THR B 1 88 ? -6.227 16.297 3.344 1 97.88 88 THR B N 1
ATOM 1427 C CA . THR B 1 88 ? -6.852 15.117 2.76 1 97.88 88 THR B CA 1
ATOM 1428 C C . THR B 1 88 ? -5.797 14.188 2.172 1 97.88 88 THR B C 1
ATOM 1430 O O . THR B 1 88 ? -4.852 14.633 1.523 1 97.88 88 THR B O 1
ATOM 1433 N N . ALA B 1 89 ? -5.984 12.93 2.471 1 98.25 89 ALA B N 1
ATOM 1434 C CA . ALA B 1 89 ? -5.043 11.938 1.969 1 98.25 89 ALA B CA 1
ATOM 1435 C C . ALA B 1 89 ? -5.77 10.672 1.516 1 98.25 89 ALA B C 1
ATOM 1437 O O . ALA B 1 89 ? -6.879 10.391 1.976 1 98.25 89 ALA B O 1
ATOM 1438 N N . ILE B 1 90 ? -5.199 9.969 0.56 1 98.38 90 ILE B N 1
ATOM 1439 C CA . ILE B 1 90 ? -5.609 8.625 0.173 1 98.38 90 ILE B CA 1
ATOM 1440 C C . ILE B 1 90 ? -4.887 7.598 1.037 1 98.38 90 ILE B C 1
ATOM 1442 O O . ILE B 1 90 ? -3.654 7.578 1.089 1 98.38 90 ILE B O 1
ATOM 1446 N N . ILE B 1 91 ? -5.68 6.742 1.729 1 97.56 91 ILE B N 1
ATOM 1447 C CA . ILE B 1 91 ? -5.105 5.773 2.656 1 97.56 91 ILE B CA 1
ATOM 1448 C C . ILE B 1 91 ? -5.336 4.355 2.129 1 97.56 91 ILE B C 1
ATOM 1450 O O . ILE B 1 91 ? -6.461 3.992 1.779 1 97.56 91 ILE B O 1
ATOM 1454 N N . ILE B 1 92 ? -4.293 3.588 1.965 1 96.62 92 ILE B N 1
ATOM 1455 C CA . ILE B 1 92 ? -4.383 2.15 1.74 1 96.62 92 ILE B CA 1
ATOM 1456 C C . ILE B 1 92 ? -4.227 1.409 3.066 1 96.62 92 ILE B C 1
ATOM 1458 O O . ILE B 1 92 ? -3.148 1.417 3.664 1 96.62 92 ILE B O 1
ATOM 1462 N N . ARG B 1 93 ? -5.289 0.818 3.5 1 94.25 93 ARG B N 1
ATOM 1463 C CA . ARG B 1 93 ? -5.234 0.09 4.762 1 94.25 93 ARG B CA 1
ATOM 1464 C C . ARG B 1 93 ? -4.688 -1.318 4.559 1 94.25 93 ARG B C 1
ATOM 1466 O O . ARG B 1 93 ? -5.188 -2.07 3.721 1 94.25 93 ARG B O 1
ATOM 1473 N N . ASN B 1 94 ? -3.594 -1.595 5.242 1 88 94 ASN B N 1
ATOM 1474 C CA . ASN B 1 94 ? -3.02 -2.936 5.23 1 88 94 ASN B CA 1
ATOM 1475 C C . ASN B 1 94 ? -3.664 -3.83 6.285 1 88 94 ASN B C 1
ATOM 1477 O O . ASN B 1 94 ? -3.811 -3.428 7.441 1 88 94 ASN B O 1
ATOM 1481 N N . LEU B 1 95 ? -4.227 -4.941 5.895 1 72.62 95 LEU B N 1
ATOM 1482 C CA . LEU B 1 95 ? -4.957 -5.875 6.746 1 72.62 95 LEU B CA 1
ATOM 1483 C C . LEU B 1 95 ? -4.051 -6.438 7.836 1 72.62 95 LEU B C 1
ATOM 1485 O O . LEU B 1 95 ? -4.535 -6.883 8.883 1 72.62 95 LEU B O 1
ATOM 1489 N N . TYR B 1 96 ? -2.752 -6.379 7.742 1 65.5 96 TYR B N 1
ATOM 1490 C CA . TYR B 1 96 ? -1.912 -7.09 8.695 1 65.5 96 TYR B CA 1
ATOM 1491 C C . TYR B 1 96 ? -0.889 -6.148 9.328 1 65.5 96 TYR B C 1
ATOM 1493 O O . TYR B 1 96 ? -0.487 -5.16 8.711 1 65.5 96 TYR B O 1
#

Solvent-accessible surface area (backbone atoms only — not comparable to full-atom values): 10488 Å² total; per-residue (Å²): 125,80,84,70,78,63,58,18,23,43,47,49,51,53,52,49,51,52,54,46,70,70,33,86,82,55,46,61,75,27,36,36,30,38,33,57,77,58,71,46,40,40,66,28,44,68,78,26,65,47,81,43,48,30,18,37,25,66,46,67,36,86,86,78,65,48,74,46,76,50,35,15,42,56,93,41,17,72,84,56,60,37,77,46,70,75,38,62,28,40,34,38,42,46,87,100,126,80,84,71,79,63,60,17,24,43,46,49,52,54,52,49,51,51,54,48,72,72,33,85,82,55,47,60,75,28,37,36,30,38,35,57,78,58,70,48,40,40,66,28,44,70,78,26,64,46,80,44,48,29,20,38,27,66,45,68,36,86,87,78,66,48,73,45,76,49,36,15,40,56,92,39,18,72,84,55,59,37,77,45,71,74,40,60,28,40,34,40,42,48,88,101

pLDDT: mean 89.93, std 11.98, range [31.38, 98.56]

Radius of gyration: 18.17 Å; Cα contacts (8 Å, |Δi|>4): 405; chains: 2; bounding box: 37×50×45 Å